Protein AF-A0AAD8E7W2-F1 (afdb_monomer)

Solvent-accessible surface area (backbone atoms only — not comparable to full-atom values): 15326 Å² total; per-residue (Å²): 67,54,16,49,58,53,37,21,40,52,55,48,43,32,71,76,63,31,62,70,51,42,53,53,24,33,61,69,40,68,52,87,68,93,72,64,46,56,90,42,80,47,69,70,63,52,63,58,34,40,19,42,26,44,22,69,71,73,40,84,94,47,39,41,57,54,39,27,21,49,43,15,30,32,35,52,63,46,45,40,77,73,58,45,50,59,61,53,55,68,49,37,94,43,68,66,38,30,55,69,36,50,49,56,53,53,58,58,49,32,77,83,37,74,84,65,82,71,63,45,53,44,65,78,46,78,48,51,58,24,38,31,38,40,42,36,31,69,58,84,88,43,67,39,23,52,52,16,30,53,48,41,44,30,42,77,76,58,73,36,75,70,46,79,44,82,76,45,79,46,74,49,62,100,90,48,66,41,36,41,36,33,32,40,39,37,29,93,25,48,69,56,51,48,53,52,49,51,54,48,55,53,54,72,67,54,84,68,80,89,74,61,68,68,58,54,27,67,76,32,36,74,42,77,41,61,51,84,85,42,24,25,72,46,64,4,65,57,43,37,63,70,68,74,45,60,70,75,70,55,45,69,33,55,44,73,83,82,46,77,77,80,65,69,79,95,59,70,92,42,60,78,57,73,80,96

Foldseek 3Di:
DFLLLVQLVLVVCCVPVNPVLSVQLCVQLVNPDPDGDRQDDDDLCSLLSSLCSCPVRVDDPRDSLNSLLVSLLSSLVSVVVVVCLVVQPVQDQALVSSQQCVVVVVVVCCVVHVVDQDWDKHWDDQDQFGTKMKIKHLDPPNPSSNVSNSCNCCCPNVVKDKDKDWPDWDCPDDPRSMIITIIDITIRCNVVVVVVVVVVVVVVVDPDDDDDVVVVLAVPQQDWDADLQQFTQDGHVNNCVVLVDDRVVRGRDRCVVRDDDPPPPPQPPHSVRVVD

Secondary structure (DSSP, 8-state):
-BHHHHHHHHHHHHHHH-HHHHHHHHHHTT---SS--TTSB--THHHHHHHHHHHHHH-TT--HHHHHHHHHHHHHHHHHTTTTHHHHHTT-SSHHHHHHHHHHHHHHHHHH-TT----EEEEEEEETTEEEEEEEES-TT-HHHHHHHHHHHHHHTT----EEEEEEEEE-STT---EEEEEEEES--HHHHHHHHHHHHHHHH--PPPPPHHHHHHH-TT-EEE-TTSBEEEE-HHHHHHHTS-HHHHTTSBHHHH----SSTT----HHHH--

Sequence (276 aa):
MYGMLLESVQHFVQLEYGEEIWQQVMEKAGCKFAVFNTHHIYPDHLMTSLAAACAELIGGDATMDTFMKFFGRCFVRFFSNFGYDMTIRSTGRYFSDFLENVDNIHMQMRFTYPKMKSPSMYITHVDPQGVVLVYRSNRQGFTHYFMGQLYQIAEELYNTKLAIKVLEEANTIPGAKKVLVKFRLDFDNRDFVFSRSEKRTSLERLSLPAVPCSVLMTLFPFGIVFGEDMRILAAGEKLLQICGTCPEALLGQIITDYFKLRRPRGIPFTWKKLLS

Nearest PDB structures (foldseek):
  8hbf-assembly1_B  TM=8.567E-01  e=3.293E-14  Homo sapiens
  4iae-assembly1_A  TM=8.964E-01  e=1.145E-12  Nostoc sp. PCC 7120 = FACHB-418
  3tfe-assembly2_B  TM=8.946E-01  e=1.086E-12  Nostoc sp. PCC 7120 = FACHB-418
  3tff-assembly2_B  TM=8.965E-01  e=1.492E-12  Nostoc sp. PCC 7120 = FACHB-418
  3tfg-assembly2_B  TM=8.897E-01  e=1.342E-12  Nostoc sp. PCC 7120 = FACHB-418

InterPro domains:
  IPR011644 Heme NO-binding [PF07700] (2-165)
  IPR011645 Haem NO binding associated [PF07701] (211-275)
  IPR024096 NO signalling/Golgi transport ligand-binding domain superfamily [SSF111126] (1-193)
  IPR038158 H-NOX domain superfamily [G3DSA:3.90.1520.10] (1-196)
  IPR042463 Haem NO binding associated domain superfamily [G3DSA:3.30.450.260] (209-276)

Mean predicted aligned error: 7.69 Å

Organism: Diploptera punctata (NCBI:txid6984)

Radius of gyration: 22.98 Å; Cα contacts (8 Å, |Δi|>4): 380; chains: 1; bounding box: 53×43×66 Å

Structure (mmCIF, N/CA/C/O backbone):
data_AF-A0AAD8E7W2-F1
#
_entry.id   AF-A0AAD8E7W2-F1
#
loop_
_atom_site.group_PDB
_atom_site.id
_atom_site.type_symbol
_atom_site.label_atom_id
_atom_site.label_alt_id
_atom_site.label_comp_id
_atom_site.label_asym_id
_atom_site.label_entity_id
_atom_site.label_seq_id
_atom_site.pdbx_PDB_ins_code
_atom_site.Cartn_x
_atom_site.Cartn_y
_atom_site.Cartn_z
_atom_site.occupancy
_atom_site.B_iso_or_equiv
_atom_site.auth_seq_id
_atom_site.auth_comp_id
_atom_site.auth_asym_id
_atom_site.auth_atom_id
_atom_site.pdbx_PDB_model_num
ATOM 1 N N . MET A 1 1 ? -11.614 -10.729 5.079 1.00 89.00 1 MET A N 1
ATOM 2 C CA . MET A 1 1 ? -10.314 -10.243 5.575 1.00 89.00 1 MET A CA 1
ATOM 3 C C . MET A 1 1 ? -9.672 -11.290 6.472 1.00 89.00 1 MET A C 1
ATOM 5 O O . MET A 1 1 ? -10.413 -12.070 7.047 1.00 89.00 1 MET A O 1
ATOM 9 N N . TYR A 1 2 ? -8.342 -11.352 6.565 1.00 92.19 2 TYR A N 1
ATOM 10 C CA . TYR A 1 2 ? -7.684 -12.229 7.544 1.00 92.19 2 TYR A CA 1
ATOM 11 C C . TYR A 1 2 ? -7.823 -11.677 8.963 1.00 92.19 2 TYR A C 1
ATOM 13 O O . TYR A 1 2 ? -7.833 -10.457 9.138 1.00 92.19 2 TYR A O 1
ATOM 21 N N . GLY A 1 3 ? -7.917 -12.570 9.948 1.00 91.69 3 GLY A N 1
ATOM 22 C CA . GLY A 1 3 ? -8.106 -12.210 11.351 1.00 91.69 3 GLY A CA 1
ATOM 23 C C . GLY A 1 3 ? -6.960 -11.419 11.956 1.00 91.69 3 GLY A C 1
ATOM 24 O O . GLY A 1 3 ? -7.226 -10.643 12.857 1.00 91.69 3 GLY A O 1
ATOM 25 N N . MET A 1 4 ? -5.744 -11.502 11.404 1.00 90.25 4 MET A N 1
ATOM 26 C CA . MET A 1 4 ? -4.600 -10.685 11.843 1.00 90.25 4 MET A CA 1
ATOM 27 C C . MET A 1 4 ? -4.944 -9.191 11.949 1.00 90.25 4 MET A C 1
ATOM 29 O O . MET A 1 4 ? -4.521 -8.510 12.876 1.00 90.25 4 MET A O 1
ATOM 33 N N . LEU A 1 5 ? -5.726 -8.672 10.995 1.00 92.44 5 LEU A N 1
ATOM 34 C CA . LEU A 1 5 ? -6.112 -7.263 10.998 1.00 92.44 5 LEU A CA 1
ATOM 35 C C . LEU A 1 5 ? -7.069 -6.964 12.162 1.00 92.44 5 LEU A C 1
ATOM 37 O O . LEU A 1 5 ? -6.932 -5.939 12.817 1.00 92.44 5 LEU A O 1
ATOM 41 N N . LEU A 1 6 ? -8.009 -7.865 12.442 1.00 94.19 6 LEU A N 1
ATOM 42 C CA . LEU A 1 6 ? -8.996 -7.707 13.515 1.00 94.19 6 LEU A CA 1
ATOM 43 C C . LEU A 1 6 ? -8.394 -7.949 14.905 1.00 94.19 6 LEU A C 1
ATOM 45 O O . LEU A 1 6 ? -8.770 -7.277 15.854 1.00 94.19 6 LEU A O 1
ATOM 49 N N . GLU A 1 7 ? -7.427 -8.855 15.006 1.00 93.56 7 GLU A N 1
ATOM 50 C CA . GLU A 1 7 ? -6.652 -9.127 16.217 1.00 93.56 7 GLU A CA 1
ATOM 51 C C . GLU A 1 7 ? -5.881 -7.876 16.663 1.00 93.56 7 GLU A C 1
ATOM 53 O O . GLU A 1 7 ? -5.927 -7.506 17.834 1.00 93.56 7 GLU A O 1
ATOM 58 N N . SER A 1 8 ? -5.275 -7.153 15.710 1.00 93.94 8 SER A N 1
ATOM 59 C CA . SER A 1 8 ? -4.621 -5.870 15.996 1.00 93.94 8 SER A CA 1
ATOM 60 C C . SER A 1 8 ? -5.594 -4.815 16.531 1.00 93.94 8 SER A C 1
ATOM 62 O O . SER A 1 8 ? -5.263 -4.083 17.460 1.00 93.94 8 SER A O 1
ATOM 64 N N . VAL A 1 9 ? -6.813 -4.763 15.984 1.00 94.75 9 VAL A N 1
ATOM 65 C CA . VAL A 1 9 ? -7.862 -3.841 16.438 1.00 94.75 9 VAL A CA 1
ATOM 66 C C . VAL A 1 9 ? -8.325 -4.198 17.840 1.00 94.75 9 VAL A C 1
ATOM 68 O O . VAL A 1 9 ? -8.331 -3.327 18.701 1.00 94.75 9 VAL A O 1
ATOM 71 N N . GLN A 1 10 ? -8.655 -5.468 18.080 1.00 94.50 10 GLN A N 1
ATOM 72 C CA . GLN A 1 10 ? -9.043 -5.959 19.398 1.00 94.50 10 GLN A CA 1
ATOM 73 C C . GLN A 1 10 ? -7.991 -5.583 20.447 1.00 94.50 10 GLN A C 1
ATOM 75 O O . GLN A 1 10 ? -8.320 -4.919 21.426 1.00 94.50 10 GLN A O 1
ATOM 80 N N . HIS A 1 11 ? -6.723 -5.926 20.198 1.00 94.06 11 HIS A N 1
ATOM 81 C CA . HIS A 1 11 ? -5.632 -5.663 21.132 1.00 94.06 11 HIS A CA 1
ATOM 82 C C . HIS A 1 11 ? -5.517 -4.178 21.500 1.00 94.06 11 HIS A C 1
ATOM 84 O O . HIS A 1 11 ? -5.467 -3.836 22.680 1.00 94.06 11 HIS A O 1
ATOM 90 N N . PHE A 1 12 ? -5.494 -3.283 20.507 1.00 94.62 12 PHE A N 1
ATOM 91 C CA . PHE A 1 12 ? -5.291 -1.857 20.768 1.00 94.62 12 PHE A CA 1
ATOM 92 C C . PHE A 1 12 ? -6.540 -1.137 21.276 1.00 94.62 12 PHE A C 1
ATOM 94 O O . PHE A 1 12 ? -6.405 -0.192 22.045 1.00 94.62 12 PHE A O 1
ATOM 101 N N . VAL A 1 13 ? -7.746 -1.585 20.917 1.00 94.06 13 VAL A N 1
ATOM 102 C CA . VAL A 1 13 ? -8.973 -1.038 21.512 1.00 94.06 13 VAL A CA 1
ATOM 103 C C . VAL A 1 13 ? -9.063 -1.420 22.989 1.00 94.06 13 VAL A C 1
ATOM 105 O O . VAL A 1 13 ? -9.332 -0.554 23.814 1.00 94.06 13 VAL A O 1
ATOM 108 N N . GLN A 1 14 ? -8.765 -2.675 23.339 1.00 94.88 14 GLN A N 1
ATOM 109 C CA . GLN A 1 14 ? -8.695 -3.112 24.737 1.00 94.88 14 GLN A CA 1
ATOM 110 C C . GLN A 1 14 ? -7.609 -2.351 25.511 1.00 94.88 14 GLN A C 1
ATOM 112 O O . GLN A 1 14 ? -7.837 -1.946 26.648 1.00 94.88 14 GLN A O 1
ATOM 117 N N . LEU A 1 15 ? -6.444 -2.128 24.893 1.00 94.69 15 LEU A N 1
ATOM 118 C CA . LEU A 1 15 ? -5.328 -1.417 25.519 1.00 94.69 15 LEU A CA 1
ATOM 119 C C . LEU A 1 15 ? -5.632 0.068 25.778 1.00 94.69 15 LEU A C 1
ATOM 121 O O . LEU A 1 15 ? -5.257 0.581 26.827 1.00 94.69 15 LEU A O 1
ATOM 125 N N . GLU A 1 16 ? -6.267 0.763 24.830 1.00 93.75 16 GLU A N 1
ATOM 126 C CA . GLU A 1 16 ? -6.456 2.222 24.899 1.00 93.75 16 GLU A CA 1
ATOM 127 C C . GLU A 1 16 ? -7.805 2.641 25.504 1.00 93.75 16 GLU A C 1
ATOM 129 O O . GLU A 1 16 ? -7.886 3.700 26.125 1.00 93.75 16 GLU A O 1
ATOM 134 N N . TYR A 1 17 ? -8.848 1.815 25.371 1.00 93.88 17 TYR A N 1
ATOM 135 C CA . TYR A 1 17 ? -10.212 2.132 25.821 1.00 93.88 17 TYR A CA 1
ATOM 136 C C . TYR A 1 17 ? -10.784 1.131 26.835 1.00 93.88 17 TYR A C 1
ATOM 138 O O . TYR A 1 17 ? -11.864 1.359 27.378 1.00 93.88 17 TYR A O 1
ATOM 146 N N . GLY A 1 18 ? -10.068 0.043 27.123 1.00 95.62 18 GLY A N 1
ATOM 147 C CA . GLY A 1 18 ? -10.472 -0.964 28.100 1.00 95.62 18 GLY A CA 1
ATOM 148 C C . GLY A 1 18 ? -11.378 -2.066 27.543 1.00 95.62 18 GLY A C 1
ATOM 149 O O . GLY A 1 18 ? -11.987 -1.958 26.476 1.00 95.62 18 GLY A O 1
ATOM 150 N N . GLU A 1 19 ? -11.471 -3.154 28.309 1.00 95.19 19 GLU A N 1
ATOM 151 C CA . GLU A 1 19 ? -12.240 -4.353 27.952 1.00 95.19 19 GLU A CA 1
ATOM 152 C C . GLU A 1 19 ? -13.748 -4.080 27.848 1.00 95.19 19 GLU A C 1
ATOM 154 O O . GLU A 1 19 ? -14.417 -4.606 26.961 1.00 95.19 19 GLU A O 1
ATOM 159 N N . GLU A 1 20 ? -14.290 -3.225 28.717 1.00 95.31 20 GLU A N 1
ATOM 160 C CA . GLU A 1 20 ? -15.723 -2.902 28.736 1.00 95.31 20 GLU A CA 1
ATOM 161 C C . GLU A 1 20 ? -16.169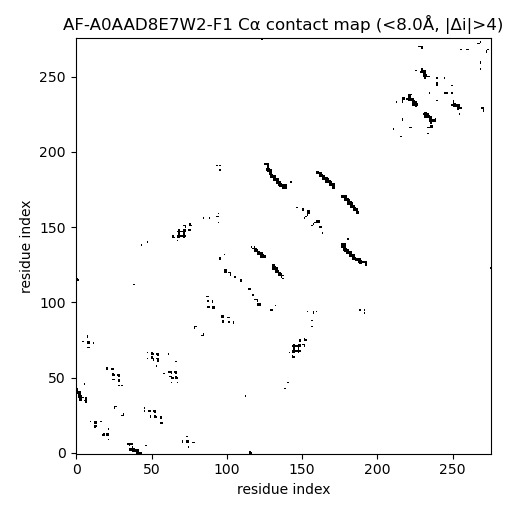 -2.206 27.444 1.00 95.31 20 GLU A C 1
ATOM 163 O O . GLU A 1 20 ? -17.200 -2.561 26.868 1.00 95.31 20 GLU A O 1
ATOM 168 N N . ILE A 1 21 ? -15.367 -1.257 26.944 1.00 94.56 21 ILE A N 1
ATOM 169 C CA . ILE A 1 21 ? -15.632 -0.593 25.662 1.00 94.56 21 ILE A CA 1
ATOM 170 C C . ILE A 1 21 ? -15.541 -1.599 24.520 1.00 94.56 21 ILE A C 1
ATOM 172 O O . ILE A 1 21 ? -16.395 -1.596 23.634 1.00 94.56 21 ILE A O 1
ATOM 176 N N . TRP A 1 22 ? -14.552 -2.494 24.543 1.00 95.38 22 TRP A N 1
ATOM 177 C CA . TRP A 1 22 ? -14.428 -3.534 23.525 1.00 95.38 22 TRP A CA 1
ATOM 178 C C . TRP A 1 22 ? -15.667 -4.442 23.459 1.00 95.38 22 TRP A C 1
ATOM 180 O O . TRP A 1 22 ? -16.180 -4.701 22.368 1.00 95.38 22 TRP A O 1
ATOM 190 N N . GLN A 1 23 ? -16.204 -4.868 24.604 1.00 94.00 23 GLN A N 1
ATOM 191 C CA . GLN A 1 23 ? -17.421 -5.685 24.657 1.00 94.00 23 GLN A CA 1
ATOM 192 C C . GLN A 1 23 ? -18.636 -4.953 24.071 1.00 94.00 23 GLN A C 1
ATOM 194 O O . GLN A 1 23 ? -19.353 -5.522 23.245 1.00 94.00 23 GLN A O 1
ATOM 199 N N . GLN A 1 24 ? -18.821 -3.674 24.411 1.00 94.94 24 GLN A N 1
ATOM 200 C CA . GLN A 1 24 ? -19.894 -2.847 23.846 1.00 94.94 24 GLN A CA 1
ATOM 201 C C . GLN A 1 24 ? -19.733 -2.648 22.332 1.00 94.94 24 GLN A C 1
ATOM 203 O O . GLN A 1 24 ? -20.707 -2.722 21.581 1.00 94.94 24 GLN A O 1
ATOM 208 N N . VAL A 1 25 ? -18.499 -2.438 21.857 1.00 95.06 25 VAL A N 1
ATOM 209 C CA . VAL A 1 25 ? -18.180 -2.324 20.425 1.00 95.06 25 VAL A CA 1
ATOM 210 C C . VAL A 1 25 ? -18.554 -3.607 19.686 1.00 95.06 25 VAL A C 1
ATOM 212 O O . VAL A 1 25 ? -19.149 -3.544 18.610 1.00 95.06 25 VAL A O 1
ATOM 215 N N . MET A 1 26 ? -18.249 -4.771 20.261 1.00 94.38 26 MET A N 1
ATOM 216 C CA . MET A 1 26 ? -18.557 -6.073 19.670 1.00 94.38 26 MET A CA 1
ATOM 217 C C . MET A 1 26 ? -20.062 -6.326 19.567 1.00 94.38 26 MET A C 1
ATOM 219 O O . MET A 1 26 ? -20.535 -6.743 18.506 1.00 94.38 26 MET A O 1
ATOM 223 N N . GLU A 1 27 ? -20.812 -6.022 20.629 1.00 93.88 27 GLU A N 1
ATOM 224 C CA . GLU A 1 27 ? -22.273 -6.117 20.640 1.00 93.88 27 GLU A CA 1
ATOM 225 C C . GLU A 1 27 ? -22.890 -5.194 19.583 1.00 93.88 27 GLU A C 1
ATOM 227 O O . GLU A 1 27 ? -23.660 -5.637 18.726 1.00 93.88 27 GLU A O 1
ATOM 232 N N . LYS A 1 28 ? -22.470 -3.926 19.567 1.00 93.75 28 LYS A N 1
ATOM 233 C CA . LYS A 1 28 ? -22.986 -2.911 18.646 1.00 93.75 28 LYS A CA 1
ATOM 234 C C . LYS A 1 28 ? -22.633 -3.180 17.184 1.00 93.75 28 LYS A C 1
ATOM 236 O O . LYS A 1 28 ? -23.453 -2.949 16.299 1.00 93.75 28 LYS A O 1
ATOM 241 N N . ALA A 1 29 ? -21.444 -3.713 16.915 1.00 93.00 29 ALA A N 1
ATOM 242 C CA . ALA A 1 29 ? -21.037 -4.131 15.576 1.00 93.00 29 ALA A CA 1
ATOM 243 C C . ALA A 1 29 ? -21.745 -5.417 15.101 1.00 93.00 29 ALA A C 1
ATOM 245 O O . ALA A 1 29 ? -21.524 -5.846 13.965 1.00 93.00 29 ALA A O 1
ATOM 246 N N . GLY A 1 30 ? -22.565 -6.058 15.947 1.00 90.12 30 GLY A N 1
ATOM 247 C CA . GLY A 1 30 ? -23.208 -7.339 15.649 1.00 90.12 30 GLY A CA 1
ATOM 248 C C . GLY A 1 30 ? -22.202 -8.485 15.498 1.00 90.12 30 GLY A C 1
ATOM 249 O O . GLY A 1 30 ? -22.452 -9.451 14.768 1.00 90.12 30 GLY A O 1
ATOM 250 N N . CYS A 1 31 ? -21.036 -8.372 16.139 1.00 88.31 31 CYS A N 1
ATOM 251 C CA . CYS A 1 31 ? -19.950 -9.327 16.010 1.00 88.31 31 CYS A CA 1
ATOM 252 C C . CYS A 1 31 ? -20.173 -10.525 16.939 1.00 88.31 31 CYS A C 1
ATOM 254 O O . CYS A 1 31 ? -20.108 -10.412 18.157 1.00 88.31 31 CYS A O 1
ATOM 256 N N . LYS A 1 32 ? -20.396 -11.708 16.359 1.00 86.44 32 LYS A N 1
ATOM 257 C CA . LYS A 1 32 ? -20.618 -12.955 17.118 1.00 86.44 32 LYS A CA 1
ATOM 258 C C . LYS A 1 32 ? -19.329 -13.700 17.487 1.00 86.44 32 LYS A C 1
ATOM 260 O O . LYS A 1 32 ? -19.392 -14.789 18.049 1.00 86.44 32 LYS A O 1
ATOM 265 N N . PHE A 1 33 ? -18.166 -13.179 17.100 1.00 84.94 33 PHE A N 1
ATOM 266 C CA . PHE A 1 33 ? -16.885 -13.851 17.308 1.00 84.94 33 PHE A CA 1
ATOM 267 C C . PHE A 1 33 ? -16.299 -13.444 18.658 1.00 84.94 33 PHE A C 1
ATOM 269 O O . PHE A 1 33 ? -16.055 -12.270 18.864 1.00 84.94 33 PHE A O 1
ATOM 276 N N . ALA A 1 34 ? -16.027 -14.384 19.563 1.00 78.06 34 ALA A N 1
ATOM 277 C CA . ALA A 1 34 ? -15.403 -14.047 20.849 1.00 78.06 34 ALA A CA 1
ATOM 278 C C . ALA A 1 34 ? -13.895 -13.744 20.727 1.00 78.06 34 ALA A C 1
ATOM 280 O O . ALA A 1 34 ? -13.349 -12.973 21.508 1.00 78.06 34 ALA A O 1
ATOM 281 N N . VAL A 1 35 ? -13.219 -14.365 19.752 1.00 86.38 35 VAL A N 1
ATOM 282 C CA . VAL A 1 35 ? -11.769 -14.251 19.535 1.00 86.38 35 VAL A CA 1
ATOM 283 C C . VAL A 1 35 ? -11.472 -14.223 18.036 1.00 86.38 35 VAL A C 1
ATOM 285 O O . VAL A 1 35 ? -12.060 -14.988 17.259 1.00 86.38 35 VAL A O 1
ATOM 288 N N . PHE A 1 36 ? -10.532 -13.371 17.622 1.00 91.56 36 PHE A N 1
ATOM 289 C CA . PHE A 1 36 ? -10.007 -13.362 16.258 1.00 91.56 36 PHE A CA 1
ATOM 290 C C . PHE A 1 36 ? -8.781 -14.266 16.122 1.00 91.56 36 PHE A C 1
ATOM 292 O O . PHE A 1 36 ? -7.837 -14.174 16.895 1.00 91.56 36 PHE A O 1
ATOM 299 N N . ASN A 1 37 ? -8.784 -15.140 15.113 1.00 90.00 37 ASN A N 1
ATOM 300 C CA . ASN A 1 37 ? -7.644 -15.987 14.776 1.00 90.00 37 ASN A CA 1
ATOM 301 C C . ASN A 1 37 ? -6.956 -15.466 13.513 1.00 90.00 37 ASN A C 1
ATOM 303 O O . ASN A 1 37 ? -7.598 -15.304 12.470 1.00 90.00 37 ASN A O 1
ATOM 307 N N . THR A 1 38 ? -5.640 -15.289 13.586 1.00 87.56 38 THR A N 1
ATOM 308 C CA . THR A 1 38 ? -4.781 -14.730 12.537 1.00 87.56 38 THR A CA 1
ATOM 309 C C . THR A 1 38 ? -5.041 -15.314 11.137 1.00 87.56 38 THR A C 1
ATOM 311 O O . THR A 1 38 ? -5.145 -14.563 10.162 1.00 87.56 38 THR A O 1
ATOM 314 N N . HIS A 1 39 ? -5.211 -16.639 11.020 1.00 88.38 39 HIS A N 1
ATOM 315 C CA . HIS A 1 39 ? -5.354 -17.349 9.738 1.00 88.38 39 HIS A CA 1
ATOM 316 C C . HIS A 1 39 ? -6.811 -17.571 9.302 1.00 88.38 39 HIS A C 1
ATOM 318 O O . HIS A 1 39 ? -7.061 -18.056 8.193 1.00 88.38 39 HIS A O 1
ATOM 324 N N . HIS A 1 40 ? -7.783 -17.197 10.135 1.00 91.75 40 HIS A N 1
ATOM 325 C CA . HI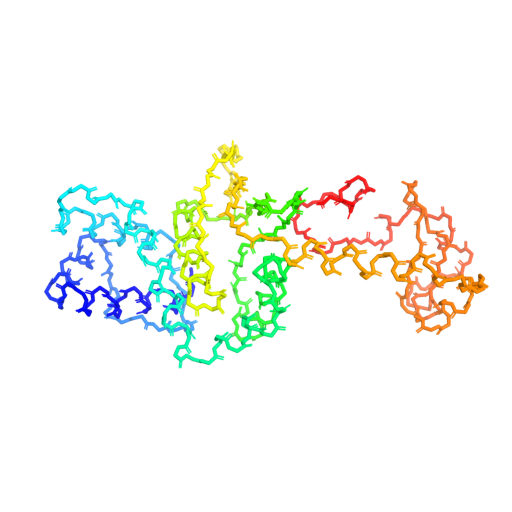S A 1 40 ? -9.197 -17.298 9.794 1.00 91.75 40 HIS A CA 1
ATOM 326 C C . HIS A 1 40 ? -9.649 -16.120 8.916 1.00 91.75 40 HIS A C 1
ATOM 328 O O . HIS A 1 40 ? -9.085 -15.025 8.969 1.00 91.75 40 HIS A O 1
ATOM 334 N N . ILE A 1 41 ? -10.660 -16.347 8.068 1.00 91.69 41 ILE A N 1
ATOM 335 C CA . ILE A 1 41 ? -11.206 -15.320 7.174 1.00 91.69 41 ILE A CA 1
ATOM 336 C C . ILE A 1 41 ? -12.547 -14.838 7.702 1.00 91.69 41 ILE A C 1
ATOM 338 O O . ILE A 1 41 ? -13.502 -15.599 7.781 1.00 91.69 41 ILE A O 1
ATOM 342 N N . TYR A 1 42 ? -12.621 -13.538 7.936 1.00 92.88 42 TYR A N 1
ATOM 343 C CA . TYR A 1 42 ? -13.802 -12.839 8.417 1.00 92.88 42 TYR A CA 1
ATOM 344 C C . TYR A 1 42 ? -14.443 -11.999 7.302 1.00 92.88 42 TYR A C 1
ATOM 346 O O . TYR A 1 42 ? -13.773 -11.675 6.310 1.00 92.88 42 TYR A O 1
ATOM 354 N N . PRO A 1 43 ? -15.724 -11.620 7.418 1.00 91.69 43 PRO A N 1
ATOM 355 C CA . PRO A 1 43 ? -16.369 -10.716 6.469 1.00 91.69 43 PRO A CA 1
ATOM 356 C C . PRO A 1 43 ? -15.663 -9.354 6.384 1.00 91.69 43 PRO A C 1
ATOM 358 O O . PRO A 1 43 ? -15.240 -8.799 7.392 1.00 91.69 43 PRO A O 1
ATOM 361 N N . ASP A 1 44 ? -15.538 -8.789 5.177 1.00 87.19 44 ASP A N 1
ATOM 362 C CA . ASP A 1 44 ? -14.824 -7.514 4.983 1.00 87.19 44 ASP A CA 1
ATOM 363 C C . ASP A 1 44 ? -15.539 -6.315 5.647 1.00 87.19 44 ASP A C 1
ATOM 365 O O . ASP A 1 44 ? -14.864 -5.363 6.026 1.00 87.19 44 ASP A O 1
ATOM 369 N N . HIS A 1 45 ? -16.868 -6.375 5.827 1.00 90.88 45 HIS A N 1
ATOM 370 C CA . HIS A 1 45 ? -17.657 -5.309 6.468 1.00 90.88 45 HIS A CA 1
ATOM 371 C C . HIS A 1 45 ? -17.393 -5.176 7.974 1.00 90.88 45 HIS A C 1
ATOM 373 O O . HIS A 1 45 ? -17.682 -4.134 8.551 1.00 90.88 45 HIS A O 1
ATOM 379 N N . LEU A 1 46 ? -16.832 -6.209 8.612 1.00 93.62 46 LEU A N 1
ATOM 380 C CA . LEU A 1 46 ? -16.659 -6.232 10.061 1.00 93.62 46 LEU A CA 1
ATOM 381 C C . LEU A 1 46 ? -15.741 -5.102 10.549 1.00 93.62 46 LEU A C 1
ATOM 383 O O . LEU A 1 46 ? -16.054 -4.451 11.534 1.00 93.62 46 LEU A O 1
ATOM 387 N N . MET A 1 47 ? -14.660 -4.806 9.823 1.00 94.38 47 MET A N 1
ATOM 388 C CA . MET A 1 47 ? -13.743 -3.713 10.174 1.00 94.38 47 MET A CA 1
ATOM 389 C C . MET A 1 47 ? -14.444 -2.347 10.184 1.00 94.38 47 MET A C 1
ATOM 391 O O . MET A 1 47 ? -14.266 -1.567 11.112 1.00 94.38 47 MET A O 1
ATOM 395 N N . THR A 1 48 ? -15.277 -2.072 9.175 1.00 94.56 48 THR A N 1
ATOM 396 C CA . THR A 1 48 ? -16.043 -0.819 9.102 1.00 94.56 48 THR A CA 1
ATOM 397 C C . THR A 1 48 ? -17.148 -0.765 10.156 1.00 94.56 48 THR A C 1
ATOM 399 O O . THR A 1 48 ? -17.378 0.295 10.726 1.00 94.56 48 THR A O 1
ATOM 402 N N . SER A 1 49 ? -17.790 -1.898 10.472 1.00 95.19 49 SER A N 1
ATOM 403 C CA . SER A 1 49 ? -18.776 -1.988 11.558 1.00 95.19 49 SER A CA 1
ATOM 404 C C . SER A 1 49 ? -18.147 -1.727 12.928 1.00 95.19 49 SER A C 1
ATOM 406 O O . SER A 1 49 ? -18.722 -0.991 13.722 1.00 95.19 49 SER A O 1
ATOM 408 N N . LEU A 1 50 ? -16.949 -2.266 13.185 1.00 95.62 50 LEU A N 1
ATOM 409 C CA . LEU A 1 50 ? -16.188 -1.989 14.407 1.00 95.62 50 LEU A CA 1
ATOM 410 C C . LEU A 1 50 ? -15.809 -0.507 14.499 1.00 95.62 50 LEU A C 1
ATOM 412 O O . LEU A 1 50 ? -16.001 0.102 15.544 1.00 95.62 50 LEU A O 1
ATOM 416 N N . ALA A 1 51 ? -15.332 0.097 13.406 1.00 95.69 51 ALA A N 1
ATOM 417 C CA . ALA A 1 51 ? -14.969 1.515 13.394 1.00 95.69 51 ALA A CA 1
ATOM 418 C C . ALA A 1 51 ? -16.177 2.431 13.649 1.00 95.69 51 ALA A C 1
ATOM 420 O O . ALA A 1 51 ? -16.059 3.408 14.385 1.00 95.69 51 ALA A O 1
ATOM 421 N N . ALA A 1 52 ? -17.338 2.108 13.069 1.00 95.19 52 ALA A N 1
ATOM 422 C CA . ALA A 1 52 ? -18.582 2.833 13.318 1.00 95.19 52 ALA A CA 1
ATOM 423 C C . ALA A 1 52 ? -19.039 2.688 14.780 1.00 95.19 52 ALA A C 1
ATOM 425 O O . ALA A 1 52 ? -19.346 3.684 15.429 1.00 95.19 52 ALA A O 1
ATOM 426 N N . ALA A 1 53 ? -19.002 1.469 15.330 1.00 95.75 53 ALA A N 1
ATOM 427 C CA . ALA A 1 53 ? -19.342 1.220 16.727 1.00 95.75 53 ALA A CA 1
ATOM 428 C C . ALA A 1 53 ? -18.407 1.966 17.697 1.00 95.75 53 ALA A C 1
ATOM 430 O O . ALA A 1 53 ? -18.891 2.590 18.639 1.00 95.75 53 ALA A O 1
ATOM 431 N N . CYS A 1 54 ? -17.094 1.965 17.441 1.00 95.31 54 CYS A N 1
ATOM 432 C CA . CYS A 1 54 ? -16.120 2.753 18.199 1.00 95.31 54 CYS A CA 1
ATOM 433 C C . CYS A 1 54 ? -16.440 4.252 18.161 1.00 95.31 54 CYS A C 1
ATOM 435 O O . CYS A 1 54 ? -16.469 4.884 19.213 1.00 95.31 54 CYS A O 1
ATOM 437 N N . ALA A 1 55 ? -16.713 4.809 16.976 1.00 95.19 55 ALA A N 1
ATOM 438 C CA . ALA A 1 55 ? -17.037 6.227 16.815 1.00 95.19 55 ALA A CA 1
ATOM 439 C C . ALA A 1 55 ? -18.262 6.640 17.642 1.00 95.19 55 ALA A C 1
ATOM 441 O O . ALA A 1 55 ? -18.243 7.670 18.309 1.00 95.19 55 ALA A O 1
ATOM 442 N N . GLU A 1 56 ? -19.304 5.810 17.647 1.00 94.00 56 GLU A N 1
ATOM 443 C CA . GLU A 1 56 ? -20.524 6.101 18.396 1.00 94.00 56 GLU A CA 1
ATOM 444 C C . GLU A 1 56 ? -20.377 5.924 19.914 1.00 94.00 56 GLU A C 1
ATOM 446 O O . GLU A 1 56 ? -21.027 6.646 20.664 1.00 94.00 56 GLU A O 1
ATOM 451 N N . LEU A 1 57 ? -19.582 4.952 20.377 1.00 93.56 57 LEU A N 1
ATOM 452 C CA . LEU A 1 57 ? -19.462 4.625 21.805 1.00 93.56 57 LEU A CA 1
ATOM 453 C C . LEU A 1 57 ? -18.420 5.476 22.532 1.00 93.56 57 LEU A C 1
ATOM 455 O O . LEU A 1 57 ? -18.646 5.880 23.667 1.00 93.56 57 LEU A O 1
ATOM 459 N N . ILE A 1 58 ? -17.282 5.740 21.891 1.00 90.44 58 ILE A N 1
ATOM 460 C CA . ILE A 1 58 ? -16.197 6.530 22.488 1.00 90.44 58 ILE A CA 1
ATOM 461 C C . ILE A 1 58 ? -16.525 8.032 22.405 1.00 90.44 58 ILE A C 1
ATOM 463 O O . ILE A 1 58 ? -16.114 8.804 23.270 1.00 90.44 58 ILE A O 1
ATOM 467 N N . GLY A 1 59 ? -17.336 8.436 21.420 1.00 76.94 59 GLY A N 1
ATOM 468 C CA . GLY A 1 59 ? -17.904 9.778 21.316 1.00 76.94 59 GLY A CA 1
ATOM 469 C C . GLY A 1 59 ? -16.894 10.884 20.980 1.00 76.94 59 GLY A C 1
ATOM 470 O O . GLY A 1 59 ? -15.760 10.638 20.566 1.00 76.94 59 GLY A O 1
ATOM 471 N N . GLY A 1 60 ? -17.343 12.135 21.134 1.00 81.44 60 GLY A N 1
ATOM 472 C CA . GLY A 1 60 ? -16.593 13.346 20.775 1.00 81.44 60 GLY A CA 1
ATOM 473 C C . GLY A 1 60 ? -16.641 13.668 19.277 1.00 81.44 60 GLY A C 1
ATOM 474 O O . GLY A 1 60 ? -17.579 13.290 18.582 1.00 81.44 60 GLY A O 1
ATOM 475 N N . ASP A 1 61 ? -15.603 14.337 18.769 1.00 78.38 61 ASP A N 1
ATOM 476 C CA . ASP A 1 61 ? -15.442 14.650 17.335 1.00 78.38 61 ASP A CA 1
ATOM 477 C C . ASP A 1 61 ? -14.889 13.457 16.520 1.00 78.38 61 ASP A C 1
ATOM 479 O O . ASP A 1 61 ? -14.463 13.596 15.367 1.00 78.38 61 ASP A O 1
ATOM 483 N N . ALA A 1 62 ? -14.835 12.264 17.122 1.00 86.31 62 ALA A N 1
ATOM 484 C CA . ALA A 1 62 ? -14.296 11.072 16.491 1.00 86.31 62 ALA A CA 1
ATOM 485 C C . ALA A 1 62 ? -15.289 10.498 15.470 1.00 86.31 62 ALA A C 1
ATOM 487 O O . ALA A 1 62 ? -16.424 10.151 15.782 1.00 86.31 62 ALA A O 1
ATOM 488 N N 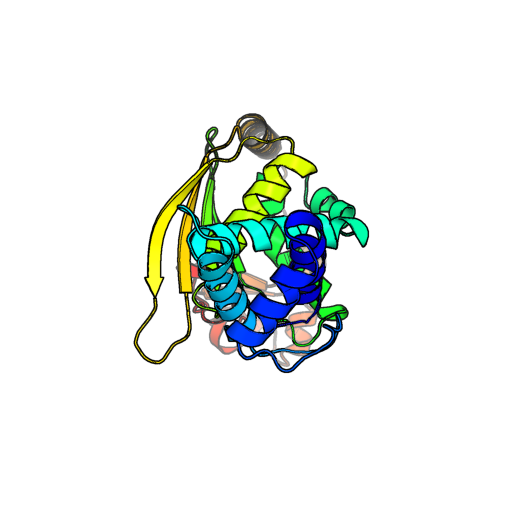. THR A 1 63 ? -14.839 10.357 14.225 1.00 93.56 63 THR A N 1
ATOM 489 C CA . THR A 1 63 ? -15.631 9.774 13.136 1.00 93.56 63 THR A CA 1
ATOM 490 C C . THR A 1 63 ? -15.195 8.337 12.854 1.00 93.56 63 THR A C 1
ATOM 492 O O . THR A 1 63 ? -14.109 7.910 13.259 1.00 93.56 63 THR A O 1
ATOM 495 N N . MET A 1 64 ? -15.994 7.596 12.077 1.00 94.00 64 MET A N 1
ATOM 496 C CA . MET A 1 64 ? -15.585 6.291 11.540 1.00 94.00 64 MET A CA 1
ATOM 497 C C . MET A 1 64 ? -14.226 6.381 10.823 1.00 94.00 64 MET A C 1
ATOM 499 O O . MET A 1 64 ? -13.394 5.489 10.961 1.00 94.00 64 MET A O 1
ATOM 503 N N . ASP A 1 65 ? -13.967 7.472 10.101 1.00 94.56 65 ASP A N 1
ATOM 504 C CA . ASP A 1 65 ? -12.704 7.694 9.395 1.00 94.56 65 ASP A CA 1
ATOM 505 C C . ASP A 1 65 ? -11.520 7.894 10.349 1.00 94.56 65 ASP A C 1
ATOM 507 O O . ASP A 1 65 ? -10.417 7.405 10.081 1.00 94.56 65 ASP A O 1
ATOM 511 N N . THR A 1 66 ? -11.745 8.564 11.484 1.00 94.88 66 THR A N 1
ATOM 512 C CA . THR A 1 66 ? -10.758 8.686 12.566 1.00 94.88 66 THR A CA 1
ATOM 513 C C . THR A 1 66 ? -10.410 7.311 13.135 1.00 94.88 66 THR A C 1
ATOM 515 O O . THR A 1 66 ? -9.228 6.982 13.247 1.00 94.88 66 THR A O 1
ATOM 518 N N . PHE A 1 67 ? -11.409 6.464 13.400 1.00 95.88 67 PHE A N 1
ATOM 519 C CA . PHE A 1 67 ? -11.174 5.104 13.893 1.00 95.88 67 PHE A CA 1
ATOM 520 C C . PHE A 1 67 ? -10.562 4.177 12.843 1.00 95.88 67 PHE A C 1
ATOM 522 O O . PHE A 1 67 ? -9.687 3.380 13.166 1.00 95.88 67 PHE A O 1
ATOM 529 N N . MET A 1 68 ? -10.919 4.319 11.566 1.00 96.81 68 MET A N 1
ATOM 530 C CA . MET A 1 68 ? -10.258 3.578 10.491 1.00 96.81 68 MET A CA 1
ATOM 531 C C . MET A 1 68 ? -8.776 3.958 10.390 1.00 96.81 68 MET A C 1
ATOM 533 O O . MET A 1 68 ? -7.933 3.068 10.281 1.00 96.81 68 MET A O 1
ATOM 537 N N . LYS A 1 69 ? -8.432 5.251 10.490 1.00 97.06 69 LYS A N 1
ATOM 538 C CA . LYS A 1 69 ? -7.032 5.708 10.596 1.00 97.06 69 LYS A CA 1
ATOM 539 C C . LYS A 1 69 ? -6.333 5.109 11.818 1.00 97.06 69 LYS A C 1
ATOM 541 O O . LYS A 1 69 ? -5.219 4.605 11.679 1.00 97.06 69 LYS A O 1
ATOM 546 N N . PHE A 1 70 ? -6.982 5.130 12.982 1.00 96.38 70 PHE A N 1
ATOM 547 C CA . PHE A 1 70 ? -6.469 4.515 14.206 1.00 96.38 70 PHE A CA 1
ATOM 548 C C . PHE A 1 70 ? -6.177 3.020 14.004 1.00 96.38 70 PHE A C 1
ATOM 550 O O . PHE A 1 70 ? -5.043 2.594 14.197 1.00 96.38 70 PHE A O 1
ATOM 557 N N . PHE A 1 71 ? -7.127 2.250 13.470 1.00 97.00 71 PHE A N 1
ATOM 558 C CA . PHE A 1 71 ? -6.947 0.827 13.165 1.00 97.00 71 PHE A CA 1
ATOM 559 C C . PHE A 1 71 ? -5.785 0.571 12.198 1.00 97.00 71 PHE A C 1
ATOM 561 O O . PHE A 1 71 ? -5.057 -0.409 12.347 1.00 97.00 71 PHE A O 1
ATOM 568 N N . GLY A 1 72 ? -5.568 1.460 11.225 1.00 96.88 72 GLY A N 1
ATOM 569 C CA . GLY A 1 72 ? -4.408 1.393 10.336 1.00 96.88 72 GLY A CA 1
ATOM 570 C C . GLY A 1 72 ? -3.078 1.517 11.083 1.00 96.88 72 GLY A C 1
ATOM 571 O O . GLY A 1 72 ? -2.142 0.771 10.792 1.00 96.88 72 GLY A O 1
ATOM 572 N N . ARG A 1 73 ? -3.006 2.418 12.072 1.00 96.19 73 ARG A N 1
ATOM 573 C CA . ARG A 1 73 ? -1.836 2.559 12.953 1.00 96.19 73 ARG A CA 1
ATOM 574 C C . ARG A 1 73 ? -1.654 1.336 13.851 1.00 96.19 73 ARG A C 1
ATOM 576 O O . ARG A 1 73 ? -0.547 0.808 13.936 1.00 96.19 73 ARG A O 1
ATOM 583 N N . CYS A 1 74 ? -2.736 0.854 14.464 1.00 94.88 74 CYS A N 1
ATOM 584 C CA . CYS A 1 74 ? -2.756 -0.364 15.279 1.00 94.88 74 CYS A CA 1
ATOM 585 C C . CYS A 1 74 ? -2.189 -1.561 14.520 1.00 94.88 74 CYS A C 1
ATOM 587 O O . CYS A 1 74 ? -1.357 -2.285 15.055 1.00 94.88 74 CYS A O 1
ATOM 589 N N . PHE A 1 75 ? -2.586 -1.737 13.257 1.00 94.69 75 PHE A N 1
ATOM 590 C CA . PHE A 1 75 ? -2.097 -2.836 12.436 1.00 94.69 75 PHE A CA 1
ATOM 591 C C . PHE A 1 75 ? -0.577 -2.809 12.279 1.00 94.69 75 PHE A C 1
ATOM 593 O O . PHE A 1 75 ? 0.067 -3.826 12.508 1.00 94.69 75 PHE A O 1
ATOM 600 N N . VAL A 1 76 ? 0.009 -1.657 11.942 1.00 93.75 76 VAL A N 1
ATOM 601 C CA . VAL A 1 76 ? 1.468 -1.541 11.785 1.00 93.75 76 VAL A CA 1
ATOM 602 C C . VAL A 1 76 ? 2.179 -1.762 13.123 1.00 93.75 76 VAL A C 1
ATOM 604 O O . VAL A 1 76 ? 3.120 -2.544 13.172 1.00 93.75 76 VAL A O 1
ATOM 607 N N . ARG A 1 77 ? 1.687 -1.177 14.223 1.00 91.88 77 ARG A N 1
ATOM 60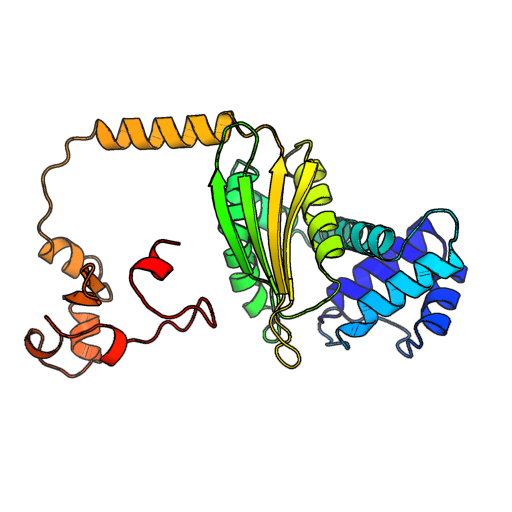8 C CA . ARG A 1 77 ? 2.246 -1.414 15.570 1.00 91.88 77 ARG A CA 1
ATOM 609 C C . ARG A 1 77 ? 2.209 -2.900 15.946 1.00 91.88 77 ARG A C 1
ATOM 611 O O . ARG A 1 77 ? 3.179 -3.438 16.465 1.00 91.88 77 ARG A O 1
ATOM 618 N N . PHE A 1 78 ? 1.097 -3.576 15.656 1.00 89.31 78 PHE A N 1
ATOM 619 C CA . PHE A 1 78 ? 0.902 -4.990 15.969 1.00 89.31 78 PHE A CA 1
ATOM 620 C C . PHE A 1 78 ? 1.793 -5.895 15.118 1.00 89.31 78 PHE A C 1
ATOM 622 O O . PHE A 1 78 ? 2.416 -6.817 15.634 1.00 89.31 78 PHE A O 1
ATOM 629 N N . PHE A 1 79 ? 1.871 -5.639 13.811 1.00 83.19 79 PHE A N 1
ATOM 630 C CA . PHE A 1 79 ? 2.623 -6.493 12.895 1.00 83.19 79 PHE A CA 1
ATOM 631 C C . PHE A 1 79 ? 4.145 -6.358 13.079 1.00 83.19 79 PHE A C 1
ATOM 633 O O . PHE A 1 79 ? 4.868 -7.325 12.830 1.00 83.19 79 PHE A O 1
ATOM 640 N N . SER A 1 80 ? 4.627 -5.221 13.598 1.00 82.38 80 SER A N 1
ATOM 641 C CA . SER A 1 80 ? 6.029 -5.047 13.996 1.00 82.38 80 SER A CA 1
ATOM 642 C C . SER A 1 80 ? 6.438 -6.041 15.090 1.00 82.38 80 SER A C 1
ATOM 644 O O . SER A 1 80 ? 7.549 -6.560 15.049 1.00 82.38 80 SER A O 1
ATOM 646 N N . ASN A 1 81 ? 5.523 -6.431 15.990 1.00 81.56 81 ASN A N 1
ATOM 647 C CA . ASN A 1 81 ? 5.797 -7.449 17.018 1.00 81.56 81 ASN A CA 1
ATOM 648 C C . ASN A 1 81 ? 6.060 -8.850 16.436 1.00 81.56 81 ASN A C 1
ATOM 650 O O . ASN A 1 81 ? 6.662 -9.689 17.100 1.00 81.56 81 ASN A O 1
ATOM 654 N N . PHE A 1 82 ? 5.636 -9.112 15.196 1.00 80.38 82 PHE A N 1
ATOM 655 C CA . PHE A 1 82 ? 5.916 -10.364 14.484 1.00 80.38 82 PHE A CA 1
ATOM 656 C C . PHE A 1 82 ? 7.204 -10.300 13.641 1.00 80.38 82 PHE A C 1
ATOM 658 O O . PHE A 1 82 ? 7.459 -11.209 12.853 1.00 80.38 82 PHE A O 1
ATOM 665 N N . GLY A 1 83 ? 8.010 -9.239 13.781 1.00 82.75 83 GLY A N 1
ATOM 666 C CA . GLY A 1 83 ? 9.293 -9.074 13.086 1.00 82.75 83 GLY A CA 1
ATOM 667 C C . GLY A 1 83 ? 9.171 -8.659 11.618 1.00 82.75 83 GLY A C 1
ATOM 668 O O . GLY A 1 83 ? 10.130 -8.754 10.848 1.00 82.75 83 GLY A O 1
ATOM 669 N N . TYR A 1 84 ? 7.986 -8.227 11.183 1.00 84.94 84 TYR A N 1
ATOM 670 C CA . TYR A 1 84 ? 7.801 -7.782 9.807 1.00 84.94 84 TYR A CA 1
ATOM 671 C C . TYR A 1 84 ? 8.262 -6.336 9.555 1.00 84.94 84 TYR A C 1
ATOM 673 O O . TYR A 1 84 ? 8.351 -5.912 8.400 1.00 84.94 84 TYR A O 1
ATOM 681 N N . ASP A 1 85 ? 8.611 -5.588 10.598 1.00 86.31 85 ASP A N 1
ATOM 682 C CA . ASP A 1 85 ? 9.314 -4.309 10.490 1.00 86.31 85 ASP A CA 1
ATOM 683 C C . ASP A 1 85 ? 10.606 -4.463 9.665 1.00 86.31 85 ASP A C 1
ATOM 685 O O . ASP A 1 85 ? 10.876 -3.657 8.773 1.00 86.31 85 ASP A O 1
ATOM 689 N N . MET A 1 86 ? 11.331 -5.570 9.855 1.00 87.75 86 MET A N 1
ATOM 690 C CA . MET A 1 86 ? 12.505 -5.932 9.057 1.00 87.75 86 MET A CA 1
ATOM 691 C C . MET A 1 86 ? 12.167 -6.161 7.582 1.00 87.75 86 MET A C 1
ATOM 693 O O . MET A 1 86 ? 12.957 -5.816 6.704 1.00 87.75 86 MET A O 1
ATOM 697 N N . THR A 1 87 ? 10.980 -6.702 7.291 1.00 88.44 87 THR A N 1
ATOM 698 C CA . THR A 1 87 ? 10.503 -6.894 5.911 1.00 88.44 87 THR A CA 1
ATOM 699 C C . THR A 1 87 ? 10.169 -5.560 5.247 1.00 88.44 87 THR A C 1
ATOM 701 O O . THR A 1 87 ? 10.433 -5.384 4.064 1.00 88.44 87 THR A O 1
ATOM 704 N N . ILE A 1 88 ? 9.629 -4.592 5.992 1.00 88.62 88 ILE A N 1
ATOM 705 C CA . ILE A 1 88 ? 9.424 -3.238 5.463 1.00 88.62 88 ILE A CA 1
ATOM 706 C C . ILE A 1 88 ? 10.769 -2.549 5.245 1.00 88.62 88 ILE A C 1
ATOM 708 O O . ILE A 1 88 ? 11.028 -2.054 4.151 1.00 88.62 88 ILE A O 1
ATOM 712 N N . ARG A 1 89 ? 11.660 -2.567 6.240 1.00 88.62 89 ARG A N 1
ATOM 713 C CA . ARG A 1 89 ? 12.981 -1.925 6.151 1.00 88.62 89 ARG A CA 1
ATOM 714 C C . ARG A 1 89 ? 13.854 -2.505 5.035 1.00 88.62 89 ARG A C 1
ATOM 716 O O . ARG A 1 89 ? 14.666 -1.782 4.469 1.00 88.62 89 ARG A O 1
ATOM 723 N N . SER A 1 90 ? 13.683 -3.781 4.686 1.00 89.88 90 SER A N 1
ATOM 724 C CA . SER A 1 90 ? 14.439 -4.414 3.599 1.00 89.88 90 SER A CA 1
ATOM 725 C C . SER A 1 90 ? 13.998 -3.981 2.198 1.00 89.88 90 SER A C 1
ATOM 727 O O . SER A 1 90 ? 14.735 -4.214 1.242 1.00 89.88 90 SER A O 1
ATOM 729 N N . THR A 1 91 ? 12.844 -3.316 2.056 1.00 90.19 91 THR A N 1
ATOM 730 C CA . THR A 1 91 ? 12.390 -2.794 0.754 1.00 90.19 91 THR A CA 1
ATOM 731 C C . THR A 1 91 ? 13.255 -1.661 0.216 1.00 90.19 91 THR A C 1
ATOM 733 O O . THR A 1 91 ? 13.319 -1.472 -0.997 1.00 90.19 91 THR A O 1
ATOM 736 N N . GLY A 1 92 ? 13.943 -0.929 1.092 1.00 90.69 92 GLY A N 1
ATOM 737 C CA . GLY A 1 92 ? 14.897 0.094 0.700 1.00 90.69 92 GLY A CA 1
ATOM 738 C C . GLY A 1 92 ? 15.137 1.138 1.780 1.00 90.69 92 GLY A C 1
ATOM 739 O O . GLY A 1 92 ? 14.556 1.108 2.866 1.00 90.69 92 GLY A O 1
ATOM 740 N N . ARG A 1 93 ? 16.051 2.058 1.469 1.00 93.62 93 ARG A N 1
ATOM 741 C CA . ARG A 1 93 ? 16.570 3.054 2.412 1.00 93.62 93 ARG A CA 1
ATOM 742 C C . ARG A 1 93 ? 15.564 4.171 2.660 1.00 93.62 93 ARG A C 1
ATOM 744 O O . ARG A 1 93 ? 15.461 4.658 3.781 1.00 93.62 93 ARG A O 1
ATOM 751 N N . TYR A 1 94 ? 14.874 4.602 1.613 1.00 95.81 94 TYR A N 1
ATOM 752 C CA . TYR A 1 94 ? 13.980 5.749 1.645 1.00 95.81 94 TYR A CA 1
ATOM 753 C C . TYR A 1 94 ? 12.524 5.297 1.704 1.00 95.81 94 TYR A C 1
ATOM 755 O O . TYR A 1 94 ? 12.169 4.238 1.190 1.00 95.81 94 TYR A O 1
ATOM 763 N N . PHE A 1 95 ? 11.649 6.140 2.256 1.00 96.62 95 PHE A N 1
ATOM 764 C CA . PHE A 1 95 ? 10.214 5.851 2.289 1.00 96.62 95 PHE A CA 1
ATOM 765 C C . PHE A 1 95 ? 9.638 5.631 0.877 1.00 96.62 95 PHE A C 1
ATOM 767 O O . PHE A 1 95 ? 8.807 4.749 0.674 1.00 96.62 95 PHE A O 1
ATOM 77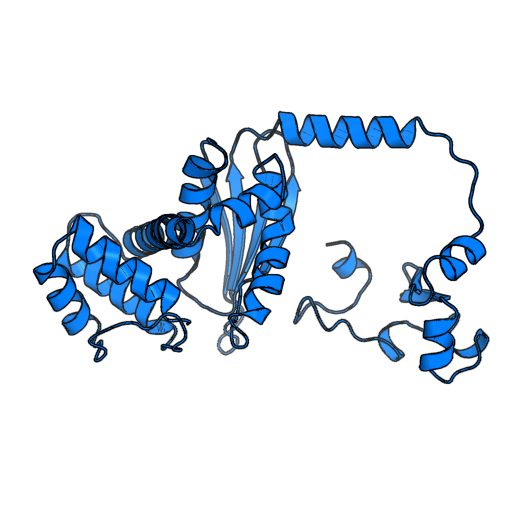4 N N . SER A 1 96 ? 10.150 6.356 -0.124 1.00 96.31 96 SER A N 1
ATOM 775 C CA . SER A 1 96 ? 9.819 6.139 -1.539 1.00 96.31 96 SER A CA 1
ATOM 776 C C . SER A 1 96 ? 10.169 4.730 -2.037 1.00 96.31 96 SER A C 1
ATOM 778 O O . SER A 1 96 ? 9.376 4.161 -2.781 1.00 96.31 96 SER A O 1
ATOM 780 N N . ASP A 1 97 ? 11.284 4.131 -1.592 1.00 95.19 97 ASP A N 1
ATOM 781 C CA . ASP A 1 97 ? 11.635 2.751 -1.967 1.00 95.19 97 ASP A CA 1
ATOM 782 C C . ASP A 1 97 ? 10.575 1.761 -1.456 1.00 95.19 97 ASP A C 1
ATOM 784 O O . ASP A 1 97 ? 10.163 0.851 -2.176 1.00 95.19 97 ASP A O 1
ATOM 788 N N . PHE A 1 98 ? 10.084 1.961 -0.228 1.00 95.56 98 PHE A N 1
ATOM 789 C CA . PHE A 1 98 ? 8.997 1.155 0.327 1.00 95.56 98 PHE A CA 1
ATOM 790 C C . PHE A 1 98 ? 7.705 1.305 -0.469 1.00 95.56 98 PHE A C 1
ATOM 792 O O . PHE A 1 98 ? 7.068 0.305 -0.804 1.00 95.56 98 PHE A O 1
ATOM 799 N N . LEU A 1 99 ? 7.325 2.540 -0.801 1.00 95.81 99 LEU A N 1
ATOM 800 C CA . LEU A 1 99 ? 6.112 2.811 -1.569 1.00 95.81 99 LEU A CA 1
ATOM 801 C C . LEU A 1 99 ? 6.151 2.164 -2.964 1.00 95.81 99 LEU A C 1
ATOM 803 O O . LEU A 1 99 ? 5.118 1.686 -3.428 1.00 95.81 99 LEU A O 1
ATOM 807 N N . GLU A 1 100 ? 7.324 2.096 -3.605 1.00 92.62 100 GLU A N 1
ATOM 808 C CA . GLU A 1 100 ? 7.516 1.383 -4.879 1.00 92.62 100 GLU A CA 1
ATOM 809 C C . GLU A 1 100 ? 7.450 -0.151 -4.720 1.00 92.62 100 GLU A C 1
ATOM 811 O O . GLU A 1 100 ? 7.071 -0.853 -5.658 1.00 92.62 100 GLU A O 1
ATOM 816 N N . ASN A 1 101 ? 7.773 -0.689 -3.538 1.00 91.38 101 ASN A N 1
ATOM 817 C CA . ASN A 1 101 ? 7.931 -2.130 -3.300 1.00 91.38 101 ASN A CA 1
ATOM 818 C C . ASN A 1 101 ? 6.838 -2.780 -2.435 1.00 91.38 101 ASN A C 1
ATOM 820 O O . ASN A 1 101 ? 6.857 -3.999 -2.246 1.00 91.38 101 ASN A O 1
ATOM 824 N N . VAL A 1 102 ? 5.861 -2.027 -1.927 1.00 91.38 102 VAL A N 1
ATOM 825 C CA . VAL A 1 102 ? 4.814 -2.559 -1.033 1.00 91.38 102 VAL A CA 1
ATOM 826 C C . VAL A 1 102 ? 4.016 -3.712 -1.661 1.00 91.38 102 VAL A C 1
ATOM 828 O O . VAL A 1 102 ? 3.660 -4.680 -0.982 1.00 91.38 102 VAL A O 1
ATOM 831 N N . ASP A 1 103 ? 3.793 -3.677 -2.978 1.00 89.69 103 ASP A N 1
ATOM 832 C CA . ASP A 1 103 ? 3.128 -4.765 -3.700 1.00 89.69 103 ASP A CA 1
ATOM 833 C C . ASP A 1 103 ? 3.954 -6.061 -3.654 1.00 89.69 103 ASP A C 1
ATOM 835 O O . ASP A 1 103 ? 3.374 -7.140 -3.514 1.00 89.69 103 ASP A O 1
ATOM 839 N N . ASN A 1 104 ? 5.289 -5.978 -3.671 1.00 89.19 104 ASN A N 1
ATOM 840 C CA . ASN A 1 104 ? 6.179 -7.139 -3.565 1.00 89.19 104 ASN A CA 1
ATOM 841 C C . ASN A 1 104 ? 6.101 -7.795 -2.180 1.00 89.19 104 ASN A C 1
ATOM 843 O O . ASN A 1 104 ? 6.052 -9.024 -2.093 1.00 89.19 104 A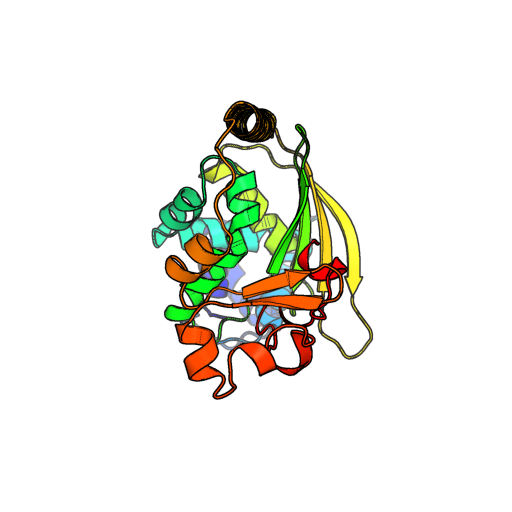SN A O 1
ATOM 847 N N . ILE A 1 105 ? 5.977 -7.006 -1.108 1.00 90.06 105 ILE A N 1
ATOM 848 C CA . ILE A 1 105 ? 5.738 -7.551 0.239 1.00 90.06 105 ILE A CA 1
ATOM 849 C C . ILE A 1 105 ? 4.422 -8.334 0.251 1.00 90.06 105 ILE A C 1
ATOM 851 O O . ILE A 1 105 ? 4.367 -9.487 0.682 1.00 90.06 105 ILE A O 1
ATOM 855 N N . HIS A 1 106 ? 3.349 -7.761 -0.302 1.00 90.00 106 HIS A N 1
ATOM 856 C CA . HIS A 1 106 ? 2.073 -8.466 -0.411 1.00 90.00 106 HIS A CA 1
ATOM 857 C C . HIS A 1 106 ? 2.158 -9.730 -1.278 1.00 90.00 106 HIS A C 1
ATOM 859 O O . HIS A 1 106 ? 1.416 -10.685 -1.044 1.00 90.00 106 HIS A O 1
ATOM 865 N N . MET A 1 107 ? 3.024 -9.762 -2.293 1.00 87.75 107 MET A N 1
ATOM 866 C CA . MET A 1 107 ? 3.267 -10.965 -3.089 1.00 87.75 107 MET A CA 1
ATOM 867 C C . MET A 1 107 ? 3.878 -12.078 -2.243 1.00 87.75 107 MET A C 1
ATOM 869 O O . MET A 1 107 ? 3.383 -13.204 -2.300 1.00 87.75 107 MET A O 1
ATOM 873 N N . GLN A 1 108 ? 4.893 -11.758 -1.442 1.00 88.62 108 GLN A N 1
ATOM 874 C CA . GLN A 1 108 ? 5.553 -12.707 -0.545 1.00 88.62 108 GLN A CA 1
ATOM 875 C C . GLN A 1 108 ? 4.601 -13.198 0.551 1.00 88.62 108 GLN A C 1
ATOM 877 O O . GLN A 1 108 ? 4.467 -14.399 0.774 1.00 88.62 108 GLN A O 1
ATOM 882 N N . MET A 1 109 ? 3.825 -12.295 1.149 1.00 87.88 109 MET A N 1
ATOM 883 C CA . MET A 1 109 ? 2.851 -12.638 2.190 1.00 87.88 109 MET A CA 1
ATOM 884 C C . MET A 1 109 ? 1.776 -13.630 1.722 1.00 87.88 109 MET A C 1
ATOM 886 O O . MET A 1 109 ? 1.171 -14.310 2.546 1.00 87.88 109 MET A O 1
ATOM 890 N N . ARG A 1 110 ? 1.533 -13.782 0.411 1.00 89.50 110 ARG A N 1
ATOM 891 C CA . ARG A 1 110 ? 0.588 -14.792 -0.105 1.00 89.50 110 ARG A CA 1
ATOM 892 C C . ARG A 1 110 ? 1.062 -16.232 0.071 1.00 89.50 110 ARG A C 1
ATOM 894 O O . ARG A 1 110 ? 0.218 -17.117 -0.030 1.00 89.50 110 ARG A O 1
ATOM 901 N N . PHE A 1 111 ? 2.347 -16.480 0.323 1.00 88.31 111 PHE A N 1
ATOM 902 C CA . PHE A 1 111 ? 2.814 -17.826 0.661 1.00 88.31 111 PHE A CA 1
ATOM 903 C C . PHE A 1 111 ? 2.265 -18.271 2.023 1.00 88.31 111 PHE A C 1
ATOM 905 O O . PHE A 1 111 ? 1.760 -19.383 2.137 1.00 88.31 111 PHE A O 1
ATOM 912 N N . THR A 1 112 ? 2.247 -17.367 3.007 1.00 88.38 112 THR A N 1
ATOM 913 C CA . THR A 1 112 ? 1.658 -17.601 4.339 1.00 88.38 112 THR A CA 1
ATOM 914 C C . THR A 1 112 ? 0.140 -17.395 4.352 1.00 88.38 112 THR A C 1
ATOM 916 O O . THR A 1 112 ? -0.593 -18.110 5.031 1.00 88.38 112 THR A O 1
ATOM 919 N N . TYR A 1 113 ? -0.365 -16.460 3.538 1.00 89.94 113 TYR A N 1
ATOM 920 C CA . TYR A 1 113 ? -1.781 -16.090 3.450 1.00 89.94 113 TYR A CA 1
ATOM 921 C C . TYR A 1 113 ? -2.353 -16.314 2.031 1.00 89.94 113 TYR A C 1
ATOM 923 O O . TYR A 1 113 ? -2.636 -15.346 1.312 1.00 89.94 113 TYR A O 1
ATOM 931 N N . PRO A 1 114 ? -2.593 -17.570 1.593 1.00 88.25 114 PRO A N 1
ATOM 932 C CA . PRO A 1 114 ? -2.939 -17.891 0.199 1.00 88.25 114 PRO A CA 1
ATOM 933 C C . PRO A 1 114 ? -4.210 -17.222 -0.329 1.00 88.25 114 PRO A C 1
ATOM 935 O O . PRO A 1 114 ? -4.330 -16.927 -1.520 1.00 88.25 114 PRO A O 1
ATOM 938 N N . LYS A 1 115 ? -5.179 -16.956 0.554 1.00 89.62 115 LYS A N 1
ATOM 939 C CA . LYS A 1 115 ? -6.465 -16.334 0.205 1.00 89.62 115 LYS A CA 1
ATOM 940 C C . LYS A 1 115 ? -6.410 -14.801 0.298 1.00 89.62 115 LYS A C 1
ATOM 942 O O . LYS A 1 115 ? -7.448 -14.141 0.193 1.00 89.62 115 LYS A O 1
ATOM 947 N N . MET A 1 116 ? -5.221 -14.214 0.482 1.00 89.69 116 MET A N 1
ATOM 948 C CA . MET A 1 116 ? -5.066 -12.775 0.674 1.00 89.69 116 MET A CA 1
ATOM 949 C C . MET A 1 116 ? -5.433 -12.015 -0.598 1.00 89.69 116 MET A C 1
ATOM 951 O O . MET A 1 116 ? -4.862 -12.194 -1.677 1.00 89.69 116 MET A O 1
ATOM 955 N N . LYS A 1 117 ? -6.387 -11.099 -0.437 1.00 87.81 117 LYS A N 1
ATOM 956 C CA . LYS A 1 117 ? -6.735 -10.080 -1.426 1.00 87.81 117 LYS A CA 1
ATOM 957 C C . LYS A 1 117 ? -6.085 -8.772 -0.980 1.00 87.81 117 LYS A C 1
ATOM 959 O O . LYS A 1 117 ? -6.688 -8.029 -0.203 1.00 87.81 117 LYS A O 1
ATOM 964 N N . SER A 1 118 ? -4.838 -8.568 -1.397 1.00 89.44 118 SER A N 1
ATOM 965 C CA . SER A 1 118 ? -4.093 -7.332 -1.147 1.00 89.44 118 SER A CA 1
ATOM 966 C C . SER A 1 118 ? -4.604 -6.201 -2.049 1.00 89.44 118 SER A C 1
ATOM 968 O O . SER A 1 118 ? -5.067 -6.490 -3.163 1.00 89.44 118 SER A O 1
ATOM 970 N N . PRO A 1 119 ? -4.537 -4.938 -1.596 1.00 91.44 119 PRO A N 1
ATOM 971 C CA . PRO A 1 119 ? -4.574 -3.800 -2.507 1.00 91.44 119 PRO A CA 1
ATOM 972 C C . PRO A 1 119 ? -3.343 -3.813 -3.432 1.00 91.44 119 PRO A C 1
ATOM 974 O O . PRO A 1 119 ? -2.455 -4.658 -3.281 1.00 91.44 119 PRO A O 1
ATOM 977 N N . SER A 1 120 ? -3.339 -2.911 -4.407 1.00 89.81 120 SER A N 1
ATOM 978 C CA . SER A 1 120 ? -2.192 -2.632 -5.269 1.00 89.81 120 SER A CA 1
ATOM 979 C C . SER A 1 120 ? -1.880 -1.143 -5.236 1.00 89.81 120 SER A C 1
ATOM 981 O O . SER A 1 120 ? -2.805 -0.321 -5.259 1.00 89.81 120 SER A O 1
ATOM 983 N N . MET A 1 121 ? -0.595 -0.817 -5.172 1.00 90.88 121 MET A N 1
ATOM 984 C CA . MET A 1 121 ? -0.090 0.544 -5.092 1.00 90.88 121 MET A CA 1
ATOM 985 C C . MET A 1 121 ? 1.004 0.764 -6.131 1.00 90.88 121 MET A C 1
ATOM 987 O O . MET A 1 121 ? 1.845 -0.103 -6.350 1.00 90.88 121 MET A O 1
ATOM 991 N N . TYR A 1 122 ? 1.006 1.939 -6.752 1.00 89.38 122 TYR A N 1
ATOM 992 C CA . TYR A 1 122 ? 2.097 2.367 -7.623 1.00 89.38 122 TYR A CA 1
ATOM 993 C C . TYR 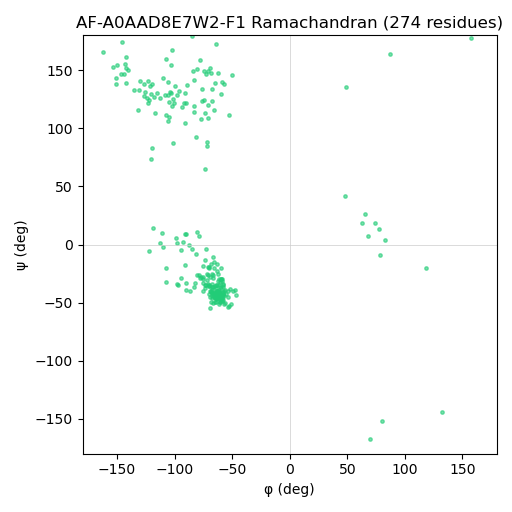A 1 122 ? 2.243 3.886 -7.597 1.00 89.38 122 TYR A C 1
ATOM 995 O O . TYR A 1 122 ? 1.291 4.620 -7.309 1.00 89.38 122 TYR A O 1
ATOM 1003 N N . ILE A 1 123 ? 3.453 4.358 -7.881 1.00 92.62 123 ILE A N 1
ATOM 1004 C CA . ILE A 1 123 ? 3.786 5.779 -7.889 1.00 92.62 123 ILE A CA 1
ATOM 1005 C C . ILE A 1 123 ? 3.688 6.308 -9.319 1.00 92.62 123 ILE A C 1
ATOM 1007 O O . ILE A 1 123 ? 4.219 5.712 -10.246 1.00 92.62 123 ILE A O 1
ATOM 1011 N N . THR A 1 124 ? 3.016 7.446 -9.488 1.00 91.06 124 THR A N 1
ATOM 1012 C CA . THR A 1 124 ? 2.841 8.109 -10.796 1.00 91.06 124 THR A CA 1
ATOM 1013 C C . THR A 1 124 ? 3.677 9.374 -10.951 1.00 91.06 124 THR A C 1
ATOM 1015 O O . THR A 1 124 ? 3.905 9.824 -12.069 1.00 91.06 124 THR A O 1
ATOM 1018 N N . HIS A 1 125 ? 4.123 9.964 -9.842 1.00 93.56 125 HIS A N 1
ATOM 1019 C CA . HIS A 1 125 ? 4.969 11.152 -9.838 1.00 93.56 125 HIS A CA 1
ATOM 1020 C C . HIS A 1 125 ? 5.855 11.161 -8.596 1.00 93.56 125 HIS A C 1
ATOM 1022 O O . HIS A 1 125 ? 5.396 10.779 -7.517 1.00 93.56 125 HIS A O 1
ATOM 1028 N N . VAL A 1 126 ? 7.090 11.634 -8.749 1.00 95.81 126 VAL A N 1
ATOM 1029 C CA . VAL A 1 126 ? 8.063 11.784 -7.667 1.00 95.81 126 VAL A CA 1
ATOM 1030 C C . VAL A 1 126 ? 8.742 13.141 -7.788 1.00 95.81 126 VAL A C 1
ATOM 1032 O O . VAL A 1 126 ? 9.198 13.509 -8.866 1.00 95.81 126 VAL A O 1
ATOM 1035 N N . ASP A 1 127 ? 8.837 13.856 -6.674 1.00 96.56 127 ASP A N 1
ATOM 1036 C CA . ASP A 1 127 ? 9.532 15.135 -6.563 1.00 96.56 127 ASP A CA 1
ATOM 1037 C C . ASP A 1 127 ? 10.189 15.269 -5.177 1.00 96.56 127 ASP A C 1
ATOM 1039 O O . ASP A 1 127 ? 10.023 14.388 -4.324 1.00 96.56 127 ASP A O 1
ATOM 1043 N N . PRO A 1 128 ? 10.975 16.332 -4.927 1.00 97.56 128 PRO A N 1
ATOM 1044 C CA . PRO A 1 128 ? 11.660 16.497 -3.648 1.00 97.56 128 PRO A CA 1
ATOM 1045 C C . PRO A 1 128 ? 10.726 16.705 -2.446 1.00 97.56 128 PRO A C 1
ATOM 1047 O O . PRO A 1 128 ? 11.177 16.571 -1.311 1.00 97.56 128 PRO A O 1
ATOM 1050 N N . GLN A 1 129 ? 9.449 17.027 -2.674 1.00 97.75 129 GLN A N 1
ATOM 1051 C CA . GLN A 1 129 ? 8.437 17.226 -1.634 1.00 97.75 129 GLN A CA 1
ATOM 1052 C C . GLN A 1 129 ? 7.552 15.989 -1.424 1.00 97.75 129 GLN A C 1
ATOM 1054 O O . GLN A 1 129 ? 6.587 16.062 -0.664 1.00 97.75 129 GLN A O 1
ATOM 1059 N N . GLY A 1 130 ? 7.842 14.869 -2.094 1.00 97.69 130 GLY A N 1
ATOM 1060 C CA . GLY A 1 130 ? 7.167 13.595 -1.883 1.00 97.69 130 GLY A CA 1
ATOM 1061 C C . GLY A 1 130 ? 6.739 12.923 -3.183 1.00 97.69 130 GLY A C 1
ATOM 1062 O O . GLY A 1 130 ? 7.452 12.962 -4.190 1.00 97.69 130 GLY A O 1
ATOM 1063 N N . VAL A 1 131 ? 5.588 12.247 -3.160 1.00 98.06 131 VAL A N 1
ATOM 1064 C CA . VAL A 1 131 ? 5.132 11.416 -4.286 1.00 98.06 131 VAL A CA 1
ATOM 1065 C C . VAL A 1 131 ? 3.625 11.484 -4.512 1.00 98.06 131 VAL A C 1
ATOM 1067 O O . VAL A 1 131 ? 2.842 11.848 -3.633 1.00 98.06 131 VAL A O 1
ATOM 1070 N N . VAL A 1 132 ? 3.201 11.080 -5.708 1.00 97.50 132 VAL A N 1
ATOM 1071 C CA . VAL A 1 132 ? 1.795 10.824 -6.029 1.00 97.50 132 VAL A CA 1
ATOM 1072 C C . VAL A 1 132 ? 1.571 9.323 -6.162 1.00 97.50 132 VAL A C 1
ATOM 1074 O O . VAL A 1 132 ? 2.043 8.699 -7.115 1.00 97.50 132 VAL A O 1
ATOM 1077 N N . LEU A 1 133 ? 0.824 8.759 -5.216 1.00 96.38 133 LEU A N 1
ATOM 1078 C CA . LEU A 1 133 ? 0.547 7.329 -5.106 1.00 96.38 133 LEU A CA 1
ATOM 1079 C C . LEU A 1 133 ? -0.874 7.023 -5.588 1.00 96.38 133 LEU A C 1
ATOM 1081 O O . LEU A 1 133 ? -1.833 7.653 -5.146 1.00 96.38 133 LEU A O 1
ATOM 1085 N N . VAL A 1 134 ? -1.028 6.018 -6.445 1.00 93.44 134 VAL A N 1
ATOM 1086 C CA . VAL A 1 134 ? -2.335 5.467 -6.809 1.00 93.44 134 VAL A CA 1
ATOM 1087 C C . VAL A 1 134 ? -2.575 4.187 -6.021 1.00 93.44 134 VAL A C 1
ATOM 1089 O O . VAL A 1 134 ? -1.816 3.228 -6.122 1.00 93.44 134 VAL A O 1
ATOM 1092 N N . TYR A 1 135 ? -3.660 4.169 -5.256 1.00 93.56 135 TYR A N 1
ATOM 1093 C CA . TYR A 1 135 ? -4.138 3.035 -4.476 1.00 93.56 135 TYR A CA 1
ATOM 1094 C C . TYR A 1 135 ? -5.327 2.377 -5.168 1.00 93.56 135 TYR A C 1
ATOM 1096 O O . TYR A 1 135 ? -6.297 3.043 -5.536 1.00 93.56 135 TYR A O 1
ATOM 1104 N N . ARG A 1 136 ? -5.276 1.052 -5.323 1.00 90.62 136 ARG A N 1
ATOM 1105 C CA . ARG A 1 136 ? -6.345 0.250 -5.926 1.00 90.62 136 ARG A CA 1
ATOM 1106 C C . ARG A 1 136 ? -6.744 -0.885 -5.003 1.00 90.62 136 ARG A C 1
ATOM 1108 O O . ARG A 1 136 ? -5.915 -1.698 -4.600 1.00 90.62 136 ARG A O 1
ATOM 1115 N N . SER A 1 137 ? -8.034 -0.996 -4.716 1.00 89.62 137 SER A N 1
ATOM 1116 C CA . SER A 1 137 ? -8.555 -2.022 -3.814 1.00 89.62 137 SER A CA 1
ATOM 1117 C C . SER A 1 137 ? -9.900 -2.554 -4.273 1.00 89.62 137 SER A C 1
ATOM 1119 O O . SER A 1 137 ? -10.654 -1.879 -4.969 1.00 89.62 137 SER A O 1
ATOM 1121 N N . ASN A 1 138 ? -10.208 -3.781 -3.851 1.00 86.88 138 ASN A N 1
ATOM 1122 C CA . ASN A 1 138 ? -11.546 -4.346 -4.013 1.00 86.88 138 ASN A CA 1
ATOM 1123 C C . ASN A 1 138 ? -12.449 -4.109 -2.785 1.00 86.88 138 ASN A C 1
ATOM 1125 O O . ASN A 1 138 ? -13.566 -4.624 -2.735 1.00 86.88 138 ASN A O 1
ATOM 1129 N N . ARG A 1 139 ? -11.947 -3.402 -1.761 1.00 88.06 139 ARG A N 1
ATOM 1130 C CA . ARG A 1 139 ? -12.670 -3.103 -0.519 1.00 88.06 139 ARG A CA 1
ATOM 1131 C C . ARG A 1 139 ? -12.954 -1.606 -0.417 1.00 88.06 139 ARG A C 1
ATOM 1133 O O . ARG A 1 139 ? -12.023 -0.809 -0.488 1.00 88.06 139 ARG A O 1
ATOM 1140 N N . GLN A 1 140 ? -14.223 -1.259 -0.227 1.00 87.56 140 GLN A N 1
ATOM 1141 C CA . GLN A 1 140 ? -14.692 0.103 0.050 1.00 87.56 140 GLN A CA 1
ATOM 1142 C C . GLN A 1 140 ? -14.582 0.417 1.546 1.00 87.56 140 GLN A C 1
ATOM 1144 O O . GLN A 1 140 ? -14.674 -0.496 2.362 1.00 87.56 140 GLN A O 1
ATOM 1149 N N . GLY A 1 141 ? -14.354 1.688 1.891 1.00 89.06 141 GLY A N 1
ATOM 1150 C CA . GLY A 1 141 ? -14.215 2.147 3.281 1.00 89.06 141 GLY A CA 1
ATOM 1151 C C . GLY A 1 141 ? -12.820 1.971 3.898 1.00 89.06 141 GLY A C 1
ATOM 1152 O O . GLY A 1 141 ? -12.630 2.283 5.064 1.00 89.06 141 GLY A O 1
ATOM 1153 N N . PHE A 1 142 ? -11.822 1.497 3.140 1.00 93.62 142 PHE A N 1
ATOM 1154 C CA . PHE A 1 142 ? -10.457 1.251 3.647 1.00 93.62 142 PHE A CA 1
ATOM 1155 C C . PHE A 1 142 ? -9.461 2.377 3.345 1.00 93.62 142 PHE A C 1
ATOM 1157 O O . PHE A 1 142 ? -8.293 2.255 3.711 1.00 93.62 142 PHE A O 1
ATOM 1164 N N . THR A 1 143 ? -9.897 3.464 2.703 1.00 94.12 143 THR A N 1
ATOM 1165 C CA . THR A 1 143 ? -9.055 4.622 2.357 1.00 94.12 143 THR A CA 1
ATOM 1166 C C . THR A 1 143 ? -8.335 5.156 3.599 1.00 94.12 143 THR 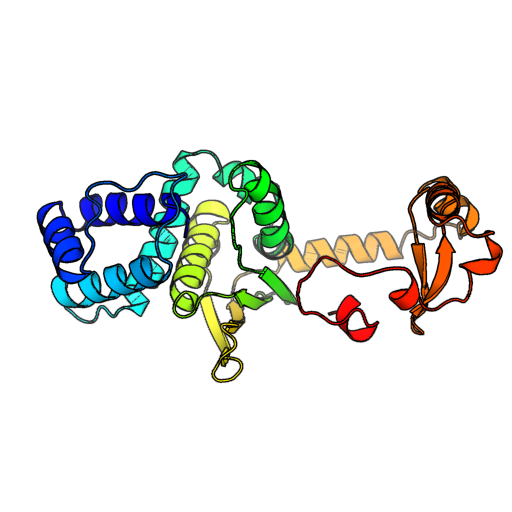A C 1
ATOM 1168 O O . THR A 1 143 ? -7.108 5.193 3.647 1.00 94.12 143 THR A O 1
ATOM 1171 N N . HIS A 1 144 ? -9.091 5.450 4.657 1.00 95.88 144 HIS A N 1
ATOM 1172 C CA . HIS A 1 144 ? -8.569 5.962 5.923 1.00 95.88 144 HIS A CA 1
ATOM 1173 C C . HIS A 1 144 ? -7.719 4.948 6.700 1.00 95.88 144 HIS A C 1
ATOM 1175 O O . HIS A 1 144 ? -6.701 5.319 7.283 1.00 95.88 144 HIS A O 1
ATOM 1181 N N . TYR A 1 145 ? -8.061 3.662 6.623 1.00 96.88 145 TYR A N 1
ATOM 1182 C CA . TYR A 1 145 ? -7.239 2.581 7.174 1.00 96.88 145 TYR A CA 1
ATOM 1183 C C . TYR A 1 145 ? -5.867 2.495 6.508 1.00 96.88 145 TYR A C 1
ATOM 1185 O O . TYR A 1 145 ? -4.847 2.367 7.184 1.00 96.88 145 TYR A O 1
ATOM 1193 N N . PHE A 1 146 ? -5.818 2.630 5.184 1.00 96.31 146 PHE A N 1
ATOM 1194 C CA . PHE A 1 146 ? -4.555 2.675 4.461 1.00 96.31 146 PHE A CA 1
ATOM 1195 C C . PHE A 1 146 ? -3.734 3.925 4.813 1.00 96.31 146 PHE A C 1
ATOM 1197 O O . PHE A 1 146 ? -2.534 3.813 5.051 1.00 96.31 146 PHE A O 1
ATOM 1204 N N . MET A 1 147 ? -4.374 5.094 4.941 1.00 97.69 147 MET A N 1
ATOM 1205 C CA . MET A 1 147 ? -3.696 6.311 5.408 1.00 97.69 147 MET A CA 1
ATOM 1206 C C . MET A 1 147 ? -3.061 6.112 6.791 1.00 97.69 147 MET A C 1
ATOM 1208 O O . MET A 1 147 ? -1.910 6.490 6.986 1.00 97.69 147 MET A O 1
ATOM 1212 N N . GLY A 1 148 ? -3.777 5.480 7.729 1.00 97.94 148 GLY A N 1
ATOM 1213 C CA . GLY A 1 148 ? -3.264 5.158 9.064 1.00 97.94 148 GLY A CA 1
ATOM 1214 C C . GLY A 1 148 ? -1.973 4.336 9.036 1.00 97.94 148 GLY A C 1
ATOM 1215 O O . GLY A 1 148 ? -1.024 4.661 9.748 1.00 97.94 148 GLY A O 1
ATOM 1216 N N . GLN A 1 149 ? -1.904 3.330 8.159 1.00 97.19 149 GLN A N 1
ATOM 1217 C CA . GLN A 1 149 ? -0.688 2.530 7.976 1.00 97.19 149 GLN A CA 1
ATOM 1218 C C . GLN A 1 149 ? 0.474 3.372 7.449 1.00 97.19 149 GLN A C 1
ATOM 1220 O O . GLN A 1 149 ? 1.580 3.279 7.970 1.00 97.19 149 GLN A O 1
ATOM 1225 N N . LEU A 1 150 ? 0.228 4.206 6.432 1.00 97.81 150 LEU A N 1
ATOM 1226 C CA . LEU A 1 150 ? 1.265 5.064 5.858 1.00 97.81 150 LEU A CA 1
ATOM 1227 C C . LEU A 1 150 ? 1.821 6.046 6.891 1.00 97.81 150 LEU A C 1
ATOM 1229 O O . LEU A 1 150 ? 3.035 6.217 6.953 1.00 97.81 150 LEU A O 1
ATOM 1233 N N . TYR A 1 151 ? 0.960 6.647 7.719 1.00 98.19 151 TYR A N 1
ATOM 1234 C CA . TYR A 1 151 ? 1.405 7.515 8.809 1.00 98.19 151 TYR A CA 1
ATOM 1235 C C . TYR A 1 151 ? 2.293 6.766 9.804 1.00 98.19 151 TYR A C 1
ATOM 1237 O O . TYR A 1 151 ? 3.377 7.252 10.111 1.00 98.19 151 TYR A O 1
ATOM 1245 N N . GLN A 1 152 ? 1.864 5.587 10.271 1.00 97.00 152 GLN A N 1
ATOM 1246 C CA . GLN A 1 152 ? 2.643 4.811 11.240 1.00 97.00 152 GLN A CA 1
ATOM 1247 C C . GLN A 1 152 ? 3.994 4.374 10.662 1.00 97.00 152 GLN A C 1
ATOM 1249 O O . GLN A 1 152 ? 5.013 4.516 11.324 1.00 97.00 152 GLN A O 1
ATOM 1254 N N . ILE A 1 153 ? 4.023 3.888 9.417 1.00 96.44 153 ILE A N 1
ATOM 1255 C CA . ILE A 1 153 ? 5.261 3.441 8.760 1.00 96.44 153 ILE A CA 1
ATOM 1256 C C . ILE A 1 153 ? 6.219 4.613 8.544 1.00 96.44 153 ILE A C 1
ATOM 1258 O O . ILE A 1 153 ? 7.408 4.489 8.837 1.00 96.44 153 ILE A O 1
ATOM 1262 N N . ALA A 1 154 ? 5.722 5.744 8.037 1.00 97.19 154 ALA A N 1
ATOM 1263 C CA . ALA A 1 154 ? 6.555 6.917 7.801 1.00 97.19 154 ALA A CA 1
ATOM 1264 C C . ALA A 1 154 ? 7.195 7.411 9.105 1.00 97.19 154 ALA A C 1
ATOM 1266 O O . ALA A 1 154 ? 8.400 7.647 9.136 1.00 97.19 154 ALA A O 1
ATOM 1267 N N . GLU A 1 155 ? 6.413 7.500 10.181 1.00 95.94 155 GLU A N 1
ATOM 1268 C CA . GLU A 1 155 ? 6.865 7.967 11.492 1.00 95.94 155 GLU A CA 1
ATOM 1269 C C . GLU A 1 155 ? 7.829 6.978 12.165 1.00 95.94 155 GLU A C 1
ATOM 1271 O O . GLU A 1 155 ? 8.952 7.343 12.500 1.00 95.94 155 GLU A O 1
ATOM 1276 N N . GLU A 1 156 ? 7.430 5.716 12.322 1.00 93.75 156 GLU A N 1
ATOM 1277 C CA . GLU A 1 156 ? 8.151 4.737 13.147 1.00 93.75 156 GLU A CA 1
ATOM 1278 C C . GLU A 1 156 ? 9.322 4.072 12.410 1.00 93.75 156 GLU A C 1
ATOM 1280 O O . GLU A 1 156 ? 10.372 3.799 12.997 1.00 93.75 156 GLU A O 1
ATOM 1285 N N . LEU A 1 157 ? 9.172 3.810 11.107 1.00 93.50 157 LEU A N 1
ATOM 1286 C CA . LEU A 1 157 ? 10.172 3.058 10.345 1.00 93.50 157 LEU A CA 1
ATOM 1287 C C . LEU A 1 157 ? 11.135 3.966 9.580 1.00 93.50 157 LEU A C 1
ATOM 1289 O O . LEU A 1 157 ? 12.323 3.648 9.496 1.00 93.50 157 LEU A O 1
ATOM 1293 N N . TYR A 1 158 ? 10.657 5.106 9.080 1.00 95.06 158 TYR A N 1
ATOM 1294 C CA . TYR A 1 158 ? 11.448 6.031 8.261 1.00 95.06 158 TYR A CA 1
ATOM 1295 C C . TYR A 1 158 ? 11.728 7.379 8.934 1.00 95.06 158 TYR A C 1
ATOM 1297 O O . TYR A 1 158 ? 12.363 8.230 8.313 1.00 95.06 158 TYR A O 1
ATOM 1305 N N . ASN A 1 159 ? 11.269 7.596 10.175 1.00 95.75 159 ASN A N 1
ATOM 1306 C CA . ASN A 1 159 ? 11.427 8.858 10.908 1.00 95.75 159 ASN A CA 1
ATOM 1307 C C . ASN A 1 159 ? 11.044 10.094 10.065 1.00 95.75 159 ASN A C 1
ATOM 1309 O O . ASN A 1 159 ? 11.737 11.111 10.033 1.00 95.75 159 ASN A O 1
ATOM 1313 N N . THR A 1 160 ? 9.953 9.969 9.309 1.00 95.81 160 THR A N 1
ATOM 1314 C CA . THR A 1 160 ? 9.520 10.913 8.281 1.00 95.81 160 THR A CA 1
ATOM 1315 C C . THR A 1 160 ? 8.159 11.498 8.642 1.00 95.81 160 THR A C 1
ATOM 1317 O O . THR A 1 160 ? 7.184 10.777 8.854 1.00 95.81 160 THR A O 1
ATOM 1320 N N . LYS A 1 161 ? 8.066 12.832 8.655 1.00 97.12 161 LYS A N 1
ATOM 1321 C CA . LYS A 1 161 ? 6.790 13.540 8.821 1.00 97.12 161 LYS A CA 1
ATOM 1322 C C . LYS A 1 161 ? 6.016 13.505 7.508 1.00 97.12 161 LYS A C 1
ATOM 1324 O O . LYS A 1 161 ? 6.388 14.180 6.552 1.00 97.12 161 LYS A O 1
ATOM 1329 N N . LEU A 1 162 ? 4.946 12.720 7.483 1.00 98.31 162 LEU A N 1
ATOM 1330 C CA . LEU A 1 162 ? 4.081 12.550 6.323 1.00 98.31 162 LEU A CA 1
ATOM 1331 C C . LEU A 1 162 ? 2.821 13.412 6.448 1.00 98.31 162 LEU A C 1
ATOM 1333 O O . LEU A 1 162 ? 2.167 13.410 7.489 1.00 98.31 162 LEU A O 1
ATOM 1337 N N . ALA A 1 163 ? 2.429 14.073 5.363 1.00 98.31 163 ALA A N 1
ATOM 1338 C CA . ALA A 1 163 ? 1.090 14.620 5.173 1.00 98.31 163 ALA A CA 1
ATOM 1339 C C . ALA A 1 163 ? 0.441 13.984 3.935 1.00 98.31 163 ALA A C 1
ATOM 1341 O O . ALA A 1 163 ? 1.088 13.788 2.911 1.00 98.31 163 ALA A O 1
ATOM 1342 N N . ILE A 1 164 ? -0.843 13.636 4.025 1.00 98.25 164 ILE A N 1
ATOM 1343 C CA . ILE A 1 164 ? -1.568 12.940 2.956 1.00 98.25 164 ILE A CA 1
ATOM 1344 C C . ILE A 1 164 ? -2.749 13.800 2.521 1.00 98.25 164 ILE A C 1
ATOM 1346 O O . ILE A 1 164 ? -3.551 14.214 3.356 1.00 98.25 164 ILE A O 1
ATOM 1350 N N . LYS A 1 165 ? -2.887 14.022 1.213 1.00 97.50 165 LYS A N 1
ATOM 1351 C CA . LYS A 1 165 ? -4.055 14.663 0.597 1.00 97.50 165 LYS A CA 1
ATOM 1352 C C . LYS A 1 165 ? -4.669 13.718 -0.427 1.00 97.50 165 LYS A C 1
ATOM 1354 O O . LYS A 1 165 ? -3.950 13.106 -1.216 1.00 97.50 165 LYS A O 1
ATOM 1359 N N . VAL A 1 166 ? -5.992 13.606 -0.436 1.00 96.38 166 VAL A N 1
ATOM 1360 C CA . VAL A 1 166 ? -6.719 12.863 -1.474 1.00 96.38 166 VAL A CA 1
ATOM 1361 C C . VAL A 1 166 ? -6.898 13.790 -2.675 1.00 96.38 166 VAL A C 1
ATOM 1363 O O . VAL A 1 166 ? -7.484 14.858 -2.541 1.00 96.38 166 VAL A O 1
ATOM 1366 N N . LEU A 1 167 ? -6.344 13.411 -3.827 1.00 94.50 167 LEU A N 1
ATOM 1367 C CA . LEU A 1 167 ? -6.454 14.171 -5.076 1.00 94.50 167 LEU A CA 1
ATOM 1368 C C . LEU A 1 167 ? -7.674 13.746 -5.895 1.00 94.50 167 LEU A C 1
ATOM 1370 O O . LEU A 1 167 ? -8.317 14.576 -6.524 1.00 94.50 167 LEU A O 1
ATOM 1374 N N . GLU A 1 168 ? -7.957 12.446 -5.919 1.00 91.38 168 GLU A N 1
ATOM 1375 C CA . GLU A 1 168 ? -9.049 11.861 -6.692 1.00 91.38 168 GLU A CA 1
ATOM 1376 C C . GLU A 1 168 ? -9.533 10.594 -5.987 1.00 91.38 168 GLU A C 1
ATOM 1378 O O . GLU A 1 168 ? -8.717 9.791 -5.528 1.00 91.38 168 GLU A O 1
ATOM 1383 N N . GLU A 1 169 ? -10.846 10.397 -5.930 1.00 86.75 169 GLU A N 1
ATOM 1384 C CA . GLU A 1 169 ? -11.463 9.164 -5.451 1.00 86.75 169 GLU A CA 1
ATOM 1385 C C . GLU A 1 169 ? -12.532 8.723 -6.450 1.00 86.75 169 GLU A C 1
ATOM 1387 O O . GLU A 1 169 ? -13.524 9.411 -6.685 1.00 86.75 169 GLU A O 1
ATOM 1392 N N . ALA A 1 170 ? -12.309 7.563 -7.064 1.00 81.50 170 ALA A N 1
ATOM 1393 C CA . ALA A 1 170 ? -13.209 6.972 -8.035 1.00 81.50 170 ALA A CA 1
ATOM 1394 C C . ALA A 1 170 ? -13.730 5.630 -7.511 1.00 81.50 170 ALA A C 1
ATOM 1396 O O . ALA A 1 170 ? -13.002 4.634 -7.420 1.00 81.50 170 ALA A O 1
ATOM 1397 N N . ASN A 1 171 ? -15.031 5.592 -7.231 1.00 69.06 171 ASN A N 1
ATOM 1398 C CA . ASN A 1 171 ? -15.777 4.360 -7.011 1.00 69.06 171 ASN A CA 1
ATOM 1399 C C . ASN A 1 171 ? -16.332 3.912 -8.364 1.00 69.06 171 ASN A C 1
ATOM 1401 O O . ASN A 1 171 ? -17.249 4.527 -8.906 1.00 69.06 171 ASN A O 1
ATOM 1405 N N . THR A 1 172 ? -15.732 2.890 -8.976 1.00 52.50 172 THR A N 1
ATOM 1406 C CA . THR A 1 172 ? -16.131 2.496 -10.335 1.00 52.50 172 THR A CA 1
ATOM 1407 C C . THR A 1 172 ? -17.492 1.795 -10.295 1.00 52.50 172 THR A C 1
ATOM 1409 O O . THR A 1 172 ? -17.538 0.693 -9.778 1.00 52.50 172 THR A O 1
ATOM 1412 N N . ILE A 1 173 ? -18.539 2.411 -10.869 1.00 45.03 173 ILE A N 1
ATOM 1413 C CA . ILE A 1 173 ? -19.859 1.874 -11.303 1.00 45.03 173 ILE A CA 1
ATOM 1414 C C . ILE A 1 173 ? -20.637 0.998 -10.278 1.00 45.03 173 ILE A C 1
ATOM 1416 O O . ILE A 1 173 ? -20.091 0.046 -9.717 1.00 45.03 173 ILE A O 1
ATOM 1420 N N . PRO A 1 174 ? -21.963 1.195 -10.096 1.00 43.56 174 PRO A N 1
ATOM 1421 C CA . PRO A 1 174 ? -22.801 0.268 -9.328 1.00 43.56 174 PRO A CA 1
ATOM 1422 C C . PRO A 1 174 ? -22.641 -1.182 -9.828 1.00 43.56 174 PRO A C 1
ATOM 1424 O O . PRO A 1 174 ? -23.025 -1.509 -10.946 1.00 43.56 174 PRO A O 1
ATOM 1427 N N . GLY A 1 175 ? -22.027 -2.047 -9.013 1.00 51.78 175 GLY A N 1
ATOM 1428 C CA . GLY A 1 175 ? -21.810 -3.469 -9.320 1.00 51.78 175 GLY A CA 1
ATOM 1429 C C . GLY A 1 175 ? -20.344 -3.919 -9.391 1.00 51.78 175 GLY A C 1
ATOM 1430 O O . GLY A 1 175 ? -20.068 -5.100 -9.175 1.00 51.78 175 GLY A O 1
ATOM 1431 N N . ALA A 1 176 ? -19.379 -3.013 -9.591 1.00 55.16 176 ALA A N 1
ATOM 1432 C CA . ALA A 1 176 ? -17.955 -3.340 -9.515 1.00 55.16 176 ALA A CA 1
ATOM 1433 C C . ALA A 1 176 ? -17.357 -2.811 -8.202 1.00 55.16 176 ALA A C 1
ATOM 1435 O O . ALA A 1 176 ? -17.169 -1.618 -8.014 1.00 55.16 176 ALA A O 1
ATOM 1436 N N . LYS A 1 177 ? -17.005 -3.704 -7.268 1.00 63.41 177 LYS A N 1
ATOM 1437 C CA . LYS A 1 177 ? -16.312 -3.331 -6.018 1.00 63.41 177 LYS A CA 1
ATOM 1438 C C . LYS A 1 177 ? -14.849 -2.970 -6.301 1.00 63.41 177 LYS A C 1
ATOM 1440 O O . LYS A 1 177 ? -13.965 -3.718 -5.906 1.00 63.41 177 LYS A O 1
ATOM 1445 N N . LYS A 1 178 ? -14.578 -1.899 -7.050 1.00 77.69 178 LYS A N 1
ATOM 1446 C CA . LYS A 1 178 ? -13.226 -1.384 -7.296 1.00 77.69 178 LYS A CA 1
ATOM 1447 C C . LYS A 1 178 ? -13.141 0.062 -6.835 1.00 77.69 178 LYS A C 1
ATOM 1449 O O . LYS A 1 178 ? -13.912 0.912 -7.269 1.00 77.69 178 LYS A O 1
ATOM 1454 N N . VAL A 1 179 ? -12.181 0.297 -5.955 1.00 85.94 179 VAL A N 1
ATOM 1455 C CA . VAL A 1 179 ? -11.828 1.602 -5.412 1.00 85.94 179 VAL A CA 1
ATOM 1456 C C . VAL A 1 179 ? -10.495 1.997 -6.020 1.00 85.94 179 VAL A C 1
ATOM 1458 O O . VAL A 1 179 ? -9.547 1.204 -5.986 1.00 85.94 179 VAL A O 1
ATOM 1461 N N . LEU A 1 180 ? -10.437 3.197 -6.585 1.00 89.69 180 LEU A N 1
ATOM 1462 C CA . LEU A 1 180 ? -9.205 3.834 -7.021 1.00 89.69 180 LEU A CA 1
ATOM 1463 C C . LEU A 1 180 ? -9.102 5.184 -6.320 1.00 89.69 180 LEU A C 1
ATOM 1465 O O . LEU A 1 180 ? -9.986 6.021 -6.470 1.00 89.69 180 LEU A O 1
ATOM 1469 N N . VAL A 1 181 ? -8.026 5.382 -5.564 1.00 93.12 181 VAL A N 1
ATOM 1470 C CA . VAL A 1 181 ? -7.749 6.645 -4.874 1.00 93.12 181 VAL A CA 1
ATOM 1471 C C . VAL A 1 181 ? -6.367 7.123 -5.270 1.00 93.12 181 VAL A C 1
ATOM 1473 O O . VAL A 1 181 ? -5.405 6.355 -5.234 1.00 93.12 181 VAL A O 1
ATOM 1476 N N . LYS A 1 182 ? -6.258 8.391 -5.648 1.00 95.06 182 LYS A N 1
ATOM 1477 C CA . LYS A 1 182 ? -4.986 9.049 -5.921 1.00 95.06 182 LYS A CA 1
ATOM 1478 C C . LYS A 1 182 ? -4.631 9.930 -4.733 1.00 95.06 182 LYS A C 1
ATOM 1480 O O . LYS A 1 182 ? -5.364 10.860 -4.408 1.00 95.06 182 LYS A O 1
ATOM 1485 N N . PHE A 1 183 ? -3.505 9.646 -4.096 1.00 97.62 183 PHE A N 1
ATOM 1486 C CA . PHE A 1 183 ? -2.992 10.398 -2.961 1.00 97.62 183 PHE A CA 1
ATOM 1487 C C . PHE A 1 183 ? -1.811 11.265 -3.378 1.00 97.62 183 PHE A C 1
ATOM 1489 O O . PHE A 1 183 ? -0.924 10.812 -4.103 1.00 97.62 183 PHE A O 1
ATOM 1496 N N . ARG A 1 184 ? -1.757 12.485 -2.849 1.00 98.19 184 ARG A N 1
ATOM 1497 C CA . ARG A 1 184 ? -0.512 13.230 -2.699 1.00 98.19 184 ARG A CA 1
ATOM 1498 C C . ARG A 1 184 ? 0.059 12.928 -1.319 1.00 98.19 184 ARG A C 1
ATOM 1500 O O . ARG A 1 184 ? -0.613 13.164 -0.317 1.00 98.19 184 ARG A O 1
ATOM 1507 N N . LEU A 1 185 ? 1.275 12.400 -1.292 1.00 98.50 185 LEU A N 1
ATOM 1508 C CA . LEU A 1 185 ? 2.050 12.132 -0.088 1.00 98.50 185 LEU A CA 1
ATOM 1509 C C . LEU A 1 185 ? 3.148 13.192 -0.006 1.00 98.50 185 LEU A C 1
ATOM 1511 O O . LEU A 1 185 ? 4.087 13.147 -0.795 1.00 98.50 185 LEU A O 1
ATOM 1515 N N . ASP A 1 186 ? 2.999 14.146 0.907 1.00 98.56 186 ASP A N 1
ATOM 1516 C CA . ASP A 1 186 ? 3.954 15.227 1.148 1.00 98.56 186 ASP A CA 1
ATOM 1517 C C . ASP A 1 186 ? 4.922 14.819 2.274 1.00 98.56 186 ASP A C 1
ATOM 1519 O O . ASP A 1 186 ? 4.488 14.558 3.399 1.00 98.56 186 ASP A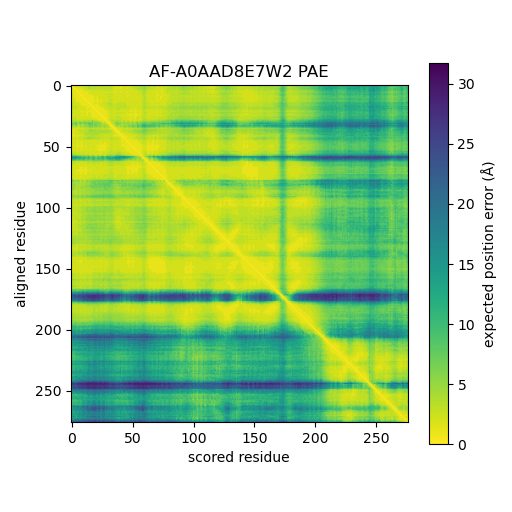 O 1
ATOM 1523 N N . PHE A 1 187 ? 6.219 14.742 1.970 1.00 98.19 187 PHE A N 1
ATOM 1524 C CA . PHE A 1 187 ? 7.312 14.453 2.910 1.00 98.19 187 PHE A CA 1
ATOM 1525 C C . PHE A 1 187 ? 8.669 14.880 2.321 1.00 98.19 187 PHE A C 1
ATOM 1527 O O . PHE A 1 187 ? 8.776 15.131 1.122 1.00 98.19 187 PHE A O 1
ATOM 1534 N N . ASP A 1 188 ? 9.722 14.963 3.139 1.00 97.56 188 ASP A N 1
ATOM 1535 C CA . ASP A 1 188 ? 11.062 15.285 2.631 1.00 97.56 188 ASP A CA 1
ATOM 1536 C C . ASP A 1 188 ? 11.640 14.112 1.830 1.00 97.56 188 ASP A C 1
ATOM 1538 O O . ASP A 1 188 ? 11.986 13.069 2.381 1.00 97.56 188 ASP A O 1
ATOM 1542 N N . ASN A 1 189 ? 11.723 14.287 0.513 1.00 97.31 189 ASN A N 1
ATOM 1543 C CA . ASN A 1 189 ? 12.145 13.257 -0.430 1.00 97.31 189 ASN A CA 1
ATOM 1544 C C . ASN A 1 189 ? 13.414 13.665 -1.203 1.00 97.31 189 ASN A C 1
ATOM 1546 O O . ASN A 1 189 ? 13.758 13.055 -2.219 1.00 97.31 189 ASN A O 1
ATOM 1550 N N . ARG A 1 190 ? 14.118 14.712 -0.747 1.00 97.25 190 ARG A N 1
ATOM 1551 C CA . ARG A 1 190 ? 15.299 15.274 -1.425 1.00 97.25 190 ARG A CA 1
ATOM 1552 C C . ARG A 1 190 ? 16.416 14.251 -1.602 1.00 97.25 190 ARG A C 1
ATOM 1554 O O . ARG A 1 190 ? 16.911 14.098 -2.716 1.00 97.25 190 ARG A O 1
ATOM 1561 N N . ASP A 1 191 ? 16.755 13.514 -0.548 1.00 95.12 191 ASP A N 1
ATOM 1562 C CA . ASP A 1 191 ? 17.849 12.535 -0.582 1.00 95.12 191 ASP A CA 1
ATOM 1563 C C . ASP A 1 191 ? 17.564 11.373 -1.540 1.00 95.12 191 ASP A C 1
ATOM 1565 O O . ASP A 1 191 ? 18.463 10.897 -2.233 1.00 95.12 191 ASP A O 1
ATOM 1569 N N . PHE A 1 192 ? 16.303 10.941 -1.631 1.00 95.25 192 PHE A N 1
ATOM 1570 C CA . PHE A 1 192 ? 15.881 9.922 -2.590 1.00 95.25 192 PHE A CA 1
ATOM 1571 C C . PHE A 1 192 ? 16.027 10.423 -4.030 1.00 95.25 192 PHE A C 1
ATOM 1573 O O . PHE A 1 192 ? 16.618 9.741 -4.870 1.00 95.25 192 PHE A O 1
ATOM 1580 N N . VAL A 1 193 ? 15.517 11.627 -4.319 1.00 95.06 193 VAL A N 1
ATOM 1581 C CA . VAL A 1 193 ? 15.607 12.237 -5.655 1.00 95.06 193 VAL A CA 1
ATOM 1582 C C . VAL A 1 193 ? 17.065 12.453 -6.050 1.00 95.06 193 VAL A C 1
ATOM 1584 O O . VAL A 1 193 ? 17.449 12.131 -7.176 1.00 95.06 193 VAL A O 1
ATOM 1587 N N . PHE A 1 194 ? 17.890 12.930 -5.118 1.00 94.00 194 PHE A N 1
ATOM 1588 C CA . PHE A 1 194 ? 19.322 13.103 -5.322 1.00 94.00 194 PHE A CA 1
ATOM 1589 C C . PHE A 1 194 ? 20.010 11.763 -5.609 1.00 94.00 194 PHE A C 1
ATOM 1591 O O . PHE A 1 194 ? 20.636 11.621 -6.656 1.00 94.00 194 PHE A O 1
ATOM 1598 N N . SER A 1 195 ? 19.797 10.740 -4.772 1.00 91.75 195 SER A N 1
ATOM 1599 C CA . SER A 1 195 ? 20.362 9.399 -4.977 1.00 91.75 195 SER A CA 1
ATOM 1600 C C . SER A 1 195 ? 19.959 8.793 -6.327 1.00 91.75 195 SER A C 1
ATOM 1602 O O . SER A 1 195 ? 20.774 8.170 -7.013 1.00 91.75 195 SER A O 1
ATOM 1604 N N . ARG A 1 196 ? 18.705 8.989 -6.752 1.00 88.31 196 ARG A N 1
ATOM 1605 C CA . ARG A 1 196 ? 18.205 8.514 -8.050 1.00 88.31 196 ARG A CA 1
ATOM 1606 C C . ARG A 1 196 ? 18.843 9.269 -9.220 1.00 88.31 196 ARG A C 1
ATOM 1608 O O . ARG A 1 196 ? 19.209 8.641 -10.214 1.00 88.31 196 ARG A O 1
ATOM 1615 N N . SER A 1 197 ? 19.016 10.584 -9.090 1.00 88.38 197 SER A N 1
ATOM 1616 C CA . SER A 1 197 ? 19.697 11.429 -10.079 1.00 88.38 197 SER A CA 1
ATOM 1617 C C . SER A 1 197 ? 21.184 11.085 -10.211 1.00 88.38 197 SER A C 1
ATOM 1619 O O . SER A 1 197 ? 21.688 10.941 -11.324 1.00 88.38 197 SER A O 1
ATOM 1621 N N . GLU A 1 198 ? 21.885 10.860 -9.096 1.00 86.81 198 GLU A N 1
ATOM 1622 C CA . GLU A 1 198 ? 23.292 10.451 -9.095 1.00 86.81 198 GLU A CA 1
ATOM 1623 C C . GLU A 1 198 ? 23.496 9.090 -9.757 1.00 86.81 198 GLU A C 1
ATOM 1625 O O . GLU A 1 198 ? 24.400 8.939 -10.583 1.00 86.81 198 GLU A O 1
ATOM 1630 N N . LYS A 1 199 ? 22.646 8.102 -9.445 1.00 83.06 199 LYS A N 1
ATOM 1631 C CA . LYS A 1 199 ? 22.673 6.790 -10.109 1.00 83.06 199 LYS A CA 1
ATOM 1632 C C . LYS A 1 199 ? 22.474 6.937 -11.614 1.00 83.06 199 LYS A C 1
ATOM 1634 O O . LYS A 1 199 ? 23.228 6.347 -12.382 1.00 83.06 199 LYS A O 1
ATOM 1639 N N . ARG A 1 200 ? 21.510 7.760 -12.039 1.00 81.25 200 ARG A N 1
ATOM 1640 C CA . ARG A 1 200 ? 21.239 8.015 -13.459 1.00 81.25 200 ARG A CA 1
ATOM 1641 C C . ARG A 1 200 ? 22.412 8.709 -14.153 1.00 81.25 200 ARG A C 1
ATOM 1643 O O . ARG A 1 200 ? 22.891 8.203 -15.156 1.00 81.25 200 ARG A O 1
ATOM 1650 N N . THR A 1 201 ? 22.935 9.787 -13.578 1.00 78.44 201 THR A N 1
ATOM 1651 C CA . THR A 1 201 ? 24.111 10.507 -14.100 1.00 78.44 201 THR A CA 1
ATOM 1652 C C . THR A 1 201 ? 25.347 9.604 -14.155 1.00 78.44 201 THR A C 1
ATOM 1654 O O . THR A 1 201 ? 26.175 9.705 -15.055 1.00 78.44 201 THR A O 1
ATOM 1657 N N . SER A 1 202 ? 25.514 8.706 -13.184 1.00 76.94 202 SER A N 1
ATOM 1658 C CA . SER A 1 202 ? 26.624 7.747 -13.182 1.00 76.94 202 SER A CA 1
ATOM 1659 C C . SER A 1 202 ? 26.468 6.698 -14.281 1.00 76.94 202 SER A C 1
ATOM 1661 O O . SER A 1 202 ? 27.448 6.393 -14.950 1.00 76.94 202 SER A O 1
ATOM 1663 N N . LEU A 1 203 ? 25.248 6.211 -14.525 1.00 73.31 203 LEU A N 1
ATOM 1664 C CA . LEU A 1 203 ? 24.938 5.321 -15.648 1.00 73.31 203 LEU A CA 1
ATOM 1665 C C . LEU A 1 203 ? 25.123 6.013 -17.006 1.00 73.31 203 LEU A C 1
ATOM 1667 O O . LEU A 1 203 ? 25.704 5.421 -17.904 1.00 73.31 203 LEU A O 1
ATOM 1671 N N . GLU A 1 204 ? 24.693 7.267 -17.153 1.00 73.81 204 GLU A N 1
ATOM 1672 C CA . GLU A 1 204 ? 24.844 8.045 -18.394 1.00 73.81 204 GLU A CA 1
ATOM 1673 C C . GLU A 1 204 ? 26.316 8.359 -18.713 1.00 73.81 204 GLU A C 1
ATOM 1675 O O . GLU A 1 204 ? 26.694 8.450 -19.879 1.00 73.81 204 GLU A O 1
ATOM 1680 N N . ARG A 1 205 ? 27.174 8.469 -17.689 1.00 71.81 205 ARG A N 1
ATOM 1681 C CA . ARG A 1 205 ? 28.631 8.617 -17.858 1.00 71.81 205 ARG A CA 1
ATOM 1682 C C . ARG A 1 205 ? 29.334 7.318 -18.259 1.00 71.81 205 ARG A C 1
ATOM 1684 O O . ARG A 1 205 ? 30.455 7.372 -18.762 1.00 71.81 205 ARG A O 1
ATOM 1691 N N . LEU A 1 206 ? 28.709 6.158 -18.052 1.00 74.94 206 LEU A N 1
ATOM 1692 C CA . LEU A 1 206 ? 29.250 4.872 -18.484 1.00 74.94 206 LEU A CA 1
ATOM 1693 C C . LEU A 1 206 ? 28.931 4.662 -19.970 1.00 74.94 206 LEU A C 1
ATOM 1695 O O . LEU A 1 206 ? 27.892 4.118 -20.335 1.00 74.94 206 LEU A O 1
ATOM 1699 N N . SER A 1 207 ? 29.857 5.059 -20.844 1.00 72.56 207 SER A N 1
ATOM 1700 C CA . SER A 1 207 ? 29.847 4.653 -22.254 1.00 72.56 207 SER A CA 1
ATOM 1701 C C . SER A 1 207 ? 30.246 3.173 -22.338 1.00 72.56 207 SER A C 1
ATOM 1703 O O . SER A 1 207 ? 31.420 2.828 -22.500 1.00 72.56 207 SER A O 1
ATOM 1705 N N . LEU A 1 208 ? 29.270 2.284 -22.166 1.00 77.69 208 LEU A N 1
ATOM 1706 C CA . LEU A 1 208 ? 29.451 0.857 -22.413 1.00 77.69 208 LEU A CA 1
ATOM 1707 C C . LEU A 1 208 ? 29.275 0.568 -23.911 1.00 77.69 208 LEU A C 1
ATOM 1709 O O . LEU A 1 208 ? 28.402 1.164 -24.548 1.00 77.69 208 LEU A O 1
ATOM 1713 N N . PRO A 1 209 ? 30.078 -0.339 -24.494 1.00 82.50 209 PRO A N 1
ATOM 1714 C CA . PRO A 1 209 ? 29.888 -0.751 -25.877 1.00 82.50 209 PRO A CA 1
ATOM 1715 C C . PRO A 1 209 ? 28.518 -1.416 -26.051 1.00 82.50 209 PRO A C 1
ATOM 1717 O O . PRO A 1 209 ? 28.017 -2.088 -25.146 1.00 82.50 209 PRO A O 1
ATOM 1720 N N . ALA A 1 210 ? 27.919 -1.245 -27.231 1.00 83.88 210 ALA A N 1
ATOM 1721 C CA . ALA A 1 210 ? 26.657 -1.896 -27.557 1.00 83.88 210 ALA A CA 1
ATOM 1722 C C . ALA A 1 210 ? 26.809 -3.423 -27.467 1.00 83.88 210 ALA A C 1
ATOM 1724 O O . ALA A 1 210 ? 27.726 -4.005 -28.048 1.00 83.88 210 ALA A O 1
ATOM 1725 N N . VAL A 1 211 ? 25.892 -4.072 -26.750 1.00 85.81 211 VAL A N 1
ATOM 1726 C CA . VAL A 1 211 ? 25.850 -5.532 -26.628 1.00 85.81 211 VAL A CA 1
ATOM 1727 C C . VAL A 1 211 ? 24.824 -6.076 -27.625 1.00 85.81 211 VAL A C 1
ATOM 1729 O O . VAL A 1 211 ? 23.681 -5.611 -27.622 1.00 85.81 211 VAL A O 1
ATOM 1732 N N . PRO A 1 212 ? 25.181 -7.062 -28.471 1.00 88.94 212 PRO A N 1
ATOM 1733 C CA . PRO A 1 212 ? 24.222 -7.694 -29.367 1.00 88.94 212 PRO A CA 1
ATOM 1734 C C . PRO A 1 212 ? 23.045 -8.299 -28.595 1.00 88.94 212 PRO A C 1
ATOM 1736 O O . PRO A 1 212 ? 23.234 -8.968 -27.578 1.00 88.94 212 PRO A O 1
ATOM 1739 N N . CYS A 1 213 ? 21.823 -8.129 -29.107 1.00 85.69 213 CYS A N 1
ATOM 1740 C CA . CYS A 1 213 ? 20.619 -8.678 -28.474 1.00 85.69 213 CYS A CA 1
ATOM 1741 C C . CYS A 1 213 ? 20.684 -10.211 -28.321 1.00 85.69 213 CYS A C 1
ATOM 1743 O O . CYS A 1 213 ? 20.170 -10.757 -27.348 1.00 85.69 213 CYS A O 1
ATOM 1745 N N . SER A 1 214 ? 21.395 -10.904 -29.217 1.00 86.50 214 SER A N 1
ATOM 1746 C CA . SER A 1 214 ? 21.646 -12.347 -29.114 1.00 86.50 214 SER A CA 1
ATOM 1747 C C . SER A 1 214 ? 22.321 -12.740 -27.798 1.00 86.50 214 SER A C 1
ATOM 1749 O O . SER A 1 214 ? 21.924 -13.729 -27.192 1.00 86.50 214 SER A O 1
ATOM 1751 N N . VAL A 1 215 ? 23.268 -11.940 -27.297 1.00 90.00 215 VAL A N 1
ATOM 1752 C CA . VAL A 1 215 ? 23.932 -12.192 -26.007 1.00 90.00 215 VAL A CA 1
ATOM 1753 C C . VAL A 1 215 ? 22.934 -12.078 -24.855 1.00 90.00 215 VAL A C 1
ATOM 1755 O O . VAL A 1 215 ? 22.929 -12.923 -23.962 1.00 90.00 215 VAL A O 1
ATOM 1758 N N . LEU A 1 216 ? 22.042 -11.081 -24.892 1.00 88.94 216 LEU A N 1
ATOM 1759 C CA . LEU A 1 216 ? 20.967 -10.950 -23.903 1.00 88.94 216 LEU A CA 1
ATOM 1760 C C . LEU A 1 216 ? 20.027 -12.163 -23.935 1.00 88.94 216 LEU A C 1
ATOM 1762 O O . LEU A 1 216 ? 19.653 -12.660 -22.878 1.00 88.94 216 LEU A O 1
ATOM 1766 N N . MET A 1 217 ? 19.669 -12.669 -25.118 1.00 90.56 217 MET A N 1
ATOM 1767 C CA . MET A 1 217 ? 18.782 -13.836 -25.236 1.00 90.56 217 MET A CA 1
ATOM 1768 C C . MET A 1 217 ? 19.443 -15.136 -24.761 1.00 90.56 217 MET A C 1
ATOM 1770 O O . MET A 1 217 ? 18.753 -16.014 -24.244 1.00 90.56 217 MET A O 1
ATOM 1774 N N . THR A 1 218 ? 20.772 -15.240 -24.854 1.00 89.44 218 THR A N 1
ATOM 1775 C CA . THR A 1 218 ? 21.537 -16.336 -24.241 1.00 89.44 218 THR A CA 1
ATOM 1776 C C . THR A 1 218 ? 21.548 -16.234 -22.714 1.00 89.44 218 THR A C 1
ATOM 1778 O O . THR A 1 218 ? 21.378 -17.239 -22.026 1.00 89.44 218 THR A O 1
ATOM 1781 N N . LEU A 1 219 ? 21.723 -15.026 -22.166 1.00 92.69 219 LEU A N 1
ATOM 1782 C CA . LEU A 1 219 ? 21.744 -14.793 -20.715 1.00 92.69 219 LEU A CA 1
ATOM 1783 C C . LEU A 1 219 ? 20.364 -14.934 -20.062 1.00 92.69 219 LEU A C 1
ATOM 1785 O O . LEU A 1 219 ? 20.272 -15.327 -18.899 1.00 92.69 219 LEU A O 1
ATOM 1789 N N . PHE A 1 220 ? 19.297 -14.630 -20.800 1.00 93.25 220 PHE A N 1
ATOM 1790 C CA . PHE A 1 220 ? 17.916 -14.707 -20.333 1.00 93.25 220 PHE A CA 1
ATOM 1791 C C . PHE A 1 220 ? 17.117 -15.694 -21.197 1.00 93.25 220 PHE A C 1
ATOM 1793 O O . PHE A 1 220 ? 16.366 -15.272 -22.078 1.00 93.25 220 PHE A O 1
ATOM 1800 N N . PRO A 1 221 ? 17.190 -17.013 -20.917 1.00 91.25 221 PRO A N 1
ATOM 1801 C CA . PRO A 1 221 ? 16.570 -18.037 -21.764 1.00 91.25 221 PRO A CA 1
ATOM 1802 C C . PRO A 1 221 ? 15.039 -17.957 -21.852 1.00 91.25 221 PRO A C 1
ATOM 1804 O O . PRO A 1 221 ? 14.444 -18.544 -22.753 1.00 91.25 221 PRO A O 1
ATOM 1807 N N . PHE A 1 222 ? 14.407 -17.234 -20.921 1.00 92.50 222 PHE A N 1
ATOM 1808 C CA . PHE A 1 222 ? 12.967 -16.962 -20.876 1.00 92.50 222 PHE A CA 1
ATOM 1809 C C . PHE A 1 222 ? 12.616 -15.490 -21.157 1.00 92.50 222 PHE A C 1
ATOM 1811 O O . PHE A 1 222 ? 11.482 -15.071 -20.932 1.00 92.50 222 PHE A O 1
ATOM 1818 N N . GLY A 1 223 ? 13.588 -14.684 -21.593 1.00 91.75 223 GLY A N 1
ATOM 1819 C CA . GLY A 1 223 ? 13.388 -13.273 -21.906 1.00 91.75 223 GLY A CA 1
ATOM 1820 C C . GLY A 1 223 ? 12.563 -13.072 -23.177 1.00 91.75 223 GLY A C 1
ATOM 1821 O O . GLY A 1 223 ? 12.622 -13.885 -24.099 1.00 91.75 223 GLY A O 1
ATOM 1822 N N . ILE A 1 224 ? 11.814 -11.970 -23.225 1.00 91.50 224 ILE A N 1
ATOM 1823 C CA . ILE A 1 224 ? 11.081 -11.500 -24.407 1.00 91.50 224 ILE A CA 1
ATOM 1824 C C . ILE A 1 224 ? 11.402 -10.023 -24.596 1.00 91.50 224 ILE A C 1
ATOM 1826 O O . ILE A 1 224 ? 11.321 -9.247 -23.644 1.00 91.50 224 ILE A O 1
ATOM 1830 N N . VAL A 1 225 ? 11.717 -9.634 -25.826 1.00 92.06 225 VAL A N 1
ATOM 1831 C CA . VAL A 1 225 ? 11.837 -8.240 -26.255 1.00 92.06 225 VAL A CA 1
ATOM 1832 C C . VAL A 1 225 ? 10.744 -7.981 -27.278 1.00 92.06 225 VAL A C 1
ATOM 1834 O O . VAL A 1 225 ? 10.590 -8.758 -28.218 1.00 92.06 225 VAL A O 1
ATOM 1837 N N . PHE A 1 226 ? 9.981 -6.907 -27.111 1.00 92.81 226 PHE A N 1
ATOM 1838 C CA . PHE A 1 226 ? 8.925 -6.508 -28.039 1.00 92.81 226 PHE A CA 1
ATOM 1839 C C . PHE A 1 226 ? 8.876 -4.985 -28.186 1.00 92.81 226 PHE A C 1
ATOM 1841 O O . PHE A 1 226 ? 9.302 -4.262 -27.284 1.00 92.81 226 PHE A O 1
ATOM 1848 N N . GLY A 1 227 ? 8.412 -4.518 -29.345 1.00 92.31 227 GLY A N 1
ATOM 1849 C CA . GLY A 1 227 ? 8.343 -3.100 -29.699 1.00 92.31 227 GLY A CA 1
ATOM 1850 C C . GLY A 1 227 ? 7.078 -2.394 -29.204 1.00 92.31 227 GLY A C 1
ATOM 1851 O O . GLY A 1 227 ? 6.183 -3.007 -28.616 1.00 92.31 227 GLY A O 1
ATOM 1852 N N . GLU A 1 228 ? 6.986 -1.089 -29.490 1.00 92.62 228 GLU A N 1
ATOM 1853 C CA . GLU A 1 228 ? 5.820 -0.258 -29.137 1.00 92.62 228 GLU A CA 1
ATOM 1854 C C . GLU A 1 228 ? 4.521 -0.714 -29.816 1.00 92.62 228 GLU A C 1
ATOM 1856 O O . GLU A 1 228 ? 3.421 -0.516 -29.298 1.00 92.62 228 GLU A O 1
ATOM 1861 N N . ASP A 1 229 ? 4.659 -1.375 -30.962 1.00 93.69 229 ASP A N 1
ATOM 1862 C CA . ASP A 1 229 ? 3.593 -2.006 -31.735 1.00 93.69 229 ASP A CA 1
ATOM 1863 C C . ASP A 1 229 ? 3.150 -3.365 -31.166 1.00 93.69 229 ASP A C 1
ATOM 1865 O O . ASP A 1 229 ? 2.348 -4.067 -31.782 1.00 93.69 229 ASP A O 1
ATOM 1869 N N . MET A 1 230 ? 3.653 -3.732 -29.981 1.00 92.88 230 MET A N 1
ATOM 1870 C CA . MET A 1 230 ? 3.396 -4.999 -29.299 1.00 92.88 230 MET A CA 1
ATOM 1871 C C . MET A 1 230 ? 3.904 -6.225 -30.078 1.00 92.88 230 MET A C 1
ATOM 1873 O O . MET A 1 230 ? 3.482 -7.344 -29.775 1.00 92.88 230 MET A O 1
ATOM 1877 N N . ARG A 1 231 ? 4.815 -6.053 -31.051 1.00 93.81 231 ARG A N 1
ATOM 1878 C CA . ARG A 1 231 ? 5.411 -7.166 -31.804 1.00 93.81 231 ARG A CA 1
ATOM 1879 C C . ARG A 1 231 ? 6.667 -7.706 -31.146 1.00 93.81 231 ARG A C 1
ATOM 1881 O O . ARG A 1 231 ? 7.532 -6.942 -30.727 1.00 93.81 231 ARG A O 1
ATOM 1888 N N . ILE A 1 232 ? 6.792 -9.029 -31.101 1.00 92.50 232 ILE A N 1
ATOM 1889 C CA . ILE A 1 232 ? 7.954 -9.716 -30.530 1.00 92.50 232 ILE A CA 1
ATOM 1890 C C . ILE A 1 232 ? 9.165 -9.532 -31.456 1.00 92.50 232 ILE A C 1
ATOM 1892 O O . ILE A 1 232 ? 9.144 -9.952 -32.608 1.00 92.50 232 ILE A O 1
ATOM 1896 N N . LEU A 1 233 ? 10.230 -8.919 -30.942 1.00 92.06 233 LEU A N 1
ATOM 1897 C CA . LEU A 1 233 ? 11.481 -8.639 -31.655 1.00 92.06 233 LEU A CA 1
ATOM 1898 C C . LEU A 1 233 ? 12.561 -9.688 -31.371 1.00 92.06 233 LEU A C 1
ATOM 1900 O O . LEU A 1 233 ? 13.364 -9.994 -32.247 1.00 92.06 233 LEU A O 1
ATOM 1904 N N . ALA A 1 234 ? 12.591 -10.231 -30.152 1.00 90.38 234 ALA A N 1
ATOM 1905 C CA . ALA A 1 234 ? 13.505 -11.298 -29.757 1.00 90.38 234 ALA A CA 1
ATOM 1906 C C . ALA A 1 234 ? 12.913 -12.132 -28.612 1.00 90.38 234 ALA A C 1
ATOM 1908 O O . ALA A 1 234 ? 12.123 -11.631 -27.808 1.00 90.38 234 ALA A O 1
ATOM 1909 N N . ALA A 1 235 ? 13.313 -13.398 -28.525 1.00 90.62 235 ALA A N 1
ATOM 1910 C CA . ALA A 1 235 ? 12.922 -14.311 -27.457 1.00 90.62 235 ALA A CA 1
ATOM 1911 C C . ALA A 1 235 ? 14.084 -15.248 -27.103 1.00 90.62 235 ALA A C 1
ATOM 1913 O O . ALA A 1 235 ? 14.867 -15.634 -27.972 1.00 90.62 235 ALA A O 1
ATOM 1914 N N . GLY A 1 236 ? 14.188 -15.617 -25.826 1.00 90.81 236 GLY A N 1
ATOM 1915 C CA . GLY A 1 236 ? 15.174 -16.583 -25.349 1.00 90.81 236 GLY A CA 1
ATOM 1916 C C . GLY A 1 236 ? 14.886 -18.010 -25.833 1.00 90.81 236 GLY A C 1
ATOM 1917 O O . GLY A 1 236 ? 13.735 -18.400 -26.046 1.00 90.81 236 GLY A O 1
ATOM 1918 N N . GLU A 1 237 ? 15.941 -18.814 -25.976 1.00 87.44 237 GLU A N 1
ATOM 1919 C CA . GLU A 1 237 ? 15.871 -20.159 -26.568 1.00 87.44 237 GLU A CA 1
ATOM 1920 C C . GLU A 1 237 ? 14.890 -21.094 -25.836 1.00 87.44 237 GLU A C 1
ATOM 1922 O O . GLU A 1 237 ? 14.133 -21.835 -26.466 1.00 87.44 237 GLU A O 1
ATOM 1927 N N . LYS A 1 238 ? 14.857 -21.047 -24.496 1.00 89.19 238 LYS A N 1
ATOM 1928 C CA . LYS A 1 238 ? 13.977 -21.917 -23.698 1.00 89.19 238 LYS A CA 1
ATOM 1929 C C . LYS A 1 238 ? 12.514 -21.528 -23.814 1.00 89.19 238 LYS A C 1
ATOM 1931 O O . LYS A 1 238 ? 11.658 -22.410 -23.824 1.00 89.19 238 LYS A O 1
ATOM 1936 N N . LEU A 1 239 ? 12.219 -20.238 -23.944 1.00 88.44 239 LEU A N 1
ATOM 1937 C CA . LEU A 1 239 ? 10.856 -19.795 -24.205 1.00 88.44 239 LEU A CA 1
ATOM 1938 C C . LEU A 1 239 ? 10.357 -20.299 -25.561 1.00 88.44 239 LEU A C 1
ATOM 1940 O O . LEU A 1 239 ? 9.253 -20.829 -25.640 1.00 88.44 239 LEU A O 1
ATOM 1944 N N . LEU A 1 240 ? 11.190 -20.187 -26.598 1.00 85.38 240 LEU A N 1
ATOM 1945 C CA . LEU A 1 240 ? 10.865 -20.667 -27.942 1.00 85.38 240 LEU A CA 1
ATOM 1946 C C . LEU A 1 240 ? 10.588 -22.177 -27.951 1.00 85.38 240 LEU A C 1
ATOM 1948 O O . LEU A 1 240 ? 9.593 -22.612 -28.527 1.00 85.38 240 LEU A O 1
ATOM 1952 N N . GLN A 1 241 ? 11.402 -22.961 -27.236 1.00 85.19 241 GLN A N 1
ATOM 1953 C CA . GLN A 1 241 ? 11.195 -24.406 -27.073 1.00 85.19 241 GLN A CA 1
ATOM 1954 C C . GLN A 1 241 ? 9.842 -24.737 -26.424 1.00 85.19 241 GLN A C 1
ATOM 1956 O O . GLN A 1 241 ? 9.168 -25.670 -26.851 1.00 85.19 241 GLN A O 1
ATOM 1961 N N . ILE A 1 242 ? 9.420 -23.969 -25.414 1.00 85.56 242 ILE A N 1
ATOM 1962 C CA . ILE A 1 242 ? 8.147 -24.189 -24.705 1.00 85.56 242 ILE A CA 1
ATOM 1963 C C . ILE A 1 242 ? 6.944 -23.779 -25.549 1.00 85.56 242 ILE A C 1
ATOM 1965 O O . ILE A 1 242 ? 5.910 -24.441 -25.499 1.00 85.56 242 ILE A O 1
ATOM 1969 N N . CYS A 1 243 ? 7.065 -22.701 -26.322 1.00 78.25 243 CYS A N 1
ATOM 1970 C CA . CYS A 1 243 ? 6.000 -22.248 -27.209 1.00 78.25 243 CYS A CA 1
ATOM 1971 C C . CYS A 1 243 ? 5.728 -23.230 -28.363 1.00 78.25 243 CYS A C 1
ATOM 1973 O O . CYS A 1 243 ? 4.713 -23.086 -29.037 1.00 78.25 243 CYS A O 1
ATOM 1975 N N . GLY A 1 244 ? 6.584 -24.243 -28.574 1.00 67.19 244 GLY A N 1
ATOM 1976 C CA . GLY A 1 244 ? 6.360 -25.331 -29.534 1.00 67.19 244 GLY A CA 1
ATOM 1977 C C . GLY A 1 244 ? 6.388 -24.893 -31.002 1.00 67.19 244 GLY A C 1
ATOM 1978 O O . GLY A 1 244 ? 6.077 -25.680 -31.891 1.00 67.19 244 GLY A O 1
ATOM 1979 N N . THR A 1 245 ? 6.755 -23.641 -31.258 1.00 61.25 245 THR A N 1
ATOM 1980 C CA . THR A 1 245 ? 6.796 -23.006 -32.573 1.00 61.25 245 THR A CA 1
ATOM 1981 C C . THR A 1 245 ? 8.245 -22.763 -32.979 1.00 61.25 245 THR A C 1
ATOM 1983 O O . THR A 1 245 ? 9.066 -22.403 -32.134 1.00 61.25 245 THR A O 1
ATOM 1986 N N . CYS A 1 246 ? 8.571 -22.916 -34.268 1.00 64.44 246 CYS A N 1
ATOM 1987 C CA . CYS A 1 246 ? 9.870 -22.497 -34.804 1.00 64.44 246 CYS A CA 1
ATOM 1988 C C . CYS A 1 246 ? 10.186 -21.049 -34.374 1.00 64.44 246 CYS A C 1
ATOM 1990 O O . CYS A 1 246 ? 9.257 -20.239 -34.287 1.00 64.44 246 CYS A O 1
ATOM 1992 N N . PRO A 1 247 ? 11.460 -20.695 -34.119 1.00 61.81 247 PRO A N 1
ATOM 1993 C CA . PRO A 1 247 ? 11.858 -19.338 -33.745 1.00 61.81 247 PRO A CA 1
ATOM 1994 C C . PRO A 1 247 ? 11.258 -18.259 -34.652 1.00 61.81 247 PRO A C 1
ATOM 1996 O O . PRO A 1 247 ? 10.792 -17.235 -34.156 1.00 61.81 247 PRO A O 1
ATOM 1999 N N . GLU A 1 248 ? 11.182 -18.511 -35.965 1.00 66.06 248 GLU A N 1
ATOM 2000 C CA . GLU A 1 248 ? 10.624 -17.557 -36.928 1.00 66.06 248 GLU A CA 1
ATOM 2001 C C . GLU A 1 248 ? 9.103 -17.376 -36.817 1.00 66.06 248 GLU A C 1
ATOM 2003 O O . GLU A 1 248 ? 8.576 -16.365 -37.268 1.00 66.06 248 GLU A O 1
ATOM 2008 N N . ALA A 1 249 ? 8.380 -18.325 -36.216 1.00 73.50 249 ALA A N 1
ATOM 2009 C CA . ALA A 1 249 ? 6.924 -18.264 -36.117 1.00 73.50 249 ALA A CA 1
ATOM 2010 C C . ALA A 1 249 ? 6.437 -17.349 -34.983 1.00 73.50 249 ALA A C 1
ATOM 2012 O O . ALA A 1 249 ? 5.337 -16.808 -35.086 1.00 73.50 249 ALA A O 1
ATOM 2013 N N . LEU A 1 250 ? 7.237 -17.154 -33.925 1.00 83.62 250 LEU A N 1
ATOM 2014 C CA . LEU A 1 250 ? 6.893 -16.258 -32.813 1.00 83.62 250 LEU A CA 1
ATOM 2015 C C . LEU A 1 250 ? 7.381 -14.819 -33.051 1.00 83.62 250 LEU A C 1
ATOM 2017 O O . LEU A 1 250 ? 6.732 -13.862 -32.627 1.00 83.62 250 LEU A O 1
ATOM 2021 N N . LEU A 1 251 ? 8.521 -14.653 -33.725 1.00 87.44 251 LEU A N 1
ATOM 2022 C CA . LEU A 1 251 ? 9.074 -13.338 -34.044 1.00 87.44 251 LEU A CA 1
ATOM 2023 C C . LEU A 1 251 ? 8.152 -12.575 -35.011 1.00 87.44 251 LEU A C 1
ATOM 2025 O O . LEU A 1 251 ? 7.581 -13.137 -35.939 1.00 87.44 251 LEU A O 1
ATOM 2029 N N . GLY A 1 252 ? 7.974 -11.278 -34.769 1.00 86.69 252 GLY A N 1
ATOM 2030 C CA . GLY A 1 252 ? 7.081 -10.404 -35.533 1.00 86.69 252 GLY A CA 1
ATOM 2031 C C . GLY A 1 252 ? 5.592 -10.537 -35.190 1.00 86.69 252 GLY A C 1
ATOM 2032 O O . GLY A 1 252 ? 4.798 -9.698 -35.630 1.00 86.69 252 GLY A O 1
ATOM 2033 N N . GLN A 1 253 ? 5.200 -11.530 -34.387 1.00 90.31 253 GLN A N 1
ATOM 2034 C CA . GLN A 1 253 ? 3.817 -11.701 -33.939 1.00 90.31 253 GLN A CA 1
ATOM 2035 C C . GLN A 1 253 ? 3.452 -10.746 -32.808 1.00 90.31 253 GLN A C 1
ATOM 2037 O O . GLN A 1 253 ? 4.318 -10.252 -32.082 1.00 90.31 253 GLN A O 1
ATOM 2042 N N . ILE A 1 254 ? 2.150 -10.513 -32.638 1.00 91.94 254 ILE A N 1
ATOM 2043 C CA . ILE A 1 254 ? 1.631 -9.691 -31.548 1.00 91.94 254 ILE A CA 1
ATOM 2044 C C . ILE A 1 254 ? 1.719 -10.489 -30.242 1.00 91.94 254 ILE A C 1
ATOM 2046 O O . ILE A 1 254 ? 1.171 -11.583 -30.110 1.00 91.94 254 ILE A O 1
ATOM 2050 N N . ILE A 1 255 ? 2.387 -9.923 -29.239 1.00 91.31 255 ILE A N 1
ATOM 2051 C CA . ILE A 1 255 ? 2.645 -10.588 -27.957 1.00 91.31 255 ILE A CA 1
ATOM 2052 C C . ILE A 1 255 ? 1.360 -10.998 -27.224 1.00 91.31 255 ILE A C 1
ATOM 2054 O O . ILE A 1 255 ? 1.359 -11.997 -26.512 1.00 91.31 255 ILE A O 1
ATOM 2058 N N . THR A 1 256 ? 0.255 -10.272 -27.408 1.00 91.19 256 THR A N 1
ATOM 2059 C CA . THR A 1 256 ? -1.031 -10.553 -26.750 1.00 91.19 256 THR A CA 1
ATOM 2060 C C . THR A 1 256 ? -1.729 -11.809 -27.257 1.00 91.19 256 THR A C 1
ATOM 2062 O O . THR A 1 256 ? -2.587 -12.335 -26.549 1.00 91.19 256 THR A O 1
ATOM 2065 N N . ASP A 1 257 ? -1.367 -12.291 -28.446 1.00 89.62 257 ASP A N 1
ATOM 2066 C CA . ASP A 1 257 ? -1.969 -13.488 -29.042 1.00 89.62 257 ASP A CA 1
ATOM 2067 C C . ASP A 1 257 ? -1.411 -14.763 -28.393 1.00 89.62 257 ASP A C 1
ATOM 2069 O O . ASP A 1 257 ? -2.103 -15.773 -28.278 1.00 89.62 257 ASP A O 1
ATOM 2073 N N . TYR A 1 258 ? -0.174 -14.683 -27.893 1.00 87.75 258 TYR A N 1
ATOM 2074 C CA . TYR A 1 258 ? 0.556 -15.797 -27.282 1.00 87.75 258 TYR A CA 1
ATOM 2075 C C . TYR A 1 258 ? 0.683 -15.659 -25.762 1.00 87.75 258 TYR A C 1
ATOM 2077 O O . TYR A 1 258 ? 0.696 -16.654 -25.036 1.00 87.75 258 TYR A O 1
ATOM 2085 N N . PHE A 1 259 ? 0.764 -14.427 -25.253 1.00 89.38 259 PHE A N 1
ATOM 2086 C CA . PHE A 1 259 ? 1.033 -14.139 -23.851 1.00 89.38 259 PHE A CA 1
ATOM 2087 C C . PHE A 1 259 ? -0.061 -13.291 -23.221 1.00 89.38 259 PHE A C 1
ATOM 2089 O O . PHE A 1 259 ? -0.552 -12.306 -23.770 1.00 89.38 259 PHE A O 1
ATOM 2096 N N . LYS A 1 260 ? -0.379 -13.628 -21.971 1.00 88.00 260 LYS A N 1
ATOM 2097 C CA . LYS A 1 260 ? -1.317 -12.871 -21.150 1.00 88.00 260 LYS A CA 1
ATOM 2098 C C . LYS A 1 260 ? -0.661 -12.457 -19.847 1.00 88.00 260 LYS A C 1
ATOM 2100 O O . LYS A 1 260 ? -0.213 -13.298 -19.066 1.00 88.00 260 LYS A O 1
ATOM 2105 N N . LEU A 1 261 ? -0.698 -11.160 -19.552 1.00 86.06 261 LEU A N 1
ATOM 2106 C CA . LEU A 1 261 ? -0.320 -10.669 -18.234 1.00 86.06 261 LEU A CA 1
ATOM 2107 C C . LEU A 1 261 ? -1.302 -11.176 -17.181 1.00 86.06 261 LEU A C 1
ATOM 2109 O O . LEU A 1 261 ? -2.485 -10.832 -17.158 1.00 86.06 261 LEU A O 1
ATOM 2113 N N . ARG A 1 262 ? -0.791 -11.995 -16.263 1.00 78.88 262 ARG A N 1
ATOM 2114 C CA . ARG A 1 262 ? -1.568 -12.456 -15.108 1.00 78.88 262 ARG A CA 1
ATOM 2115 C C . ARG A 1 262 ? -1.707 -11.360 -14.048 1.00 78.88 262 ARG A C 1
ATOM 2117 O O . ARG A 1 262 ? -2.659 -11.382 -13.260 1.00 78.88 262 ARG A O 1
ATOM 2124 N N . ARG A 1 263 ? -0.736 -10.443 -13.989 1.00 69.88 263 ARG A N 1
ATOM 2125 C CA . ARG A 1 263 ? -0.658 -9.318 -13.051 1.00 69.88 263 ARG A CA 1
ATOM 2126 C C . ARG A 1 263 ? 0.005 -8.120 -13.748 1.00 69.88 263 ARG A C 1
ATOM 2128 O O . ARG A 1 263 ? 0.896 -8.363 -14.556 1.00 69.88 263 ARG A O 1
ATOM 2135 N N . PRO A 1 264 ? -0.392 -6.881 -13.421 1.00 63.50 264 PRO A N 1
ATOM 2136 C CA . PRO A 1 264 ? -1.493 -6.500 -12.523 1.00 63.50 264 PRO A CA 1
ATOM 2137 C C . PRO A 1 264 ? -2.884 -6.853 -13.093 1.00 63.50 264 PRO A C 1
ATOM 2139 O O . PRO A 1 264 ? -3.104 -6.880 -14.300 1.00 63.50 264 PRO A O 1
ATOM 2142 N N . ARG A 1 265 ? -3.851 -7.194 -12.224 1.00 65.88 265 ARG A N 1
ATOM 2143 C CA . ARG A 1 265 ? -5.187 -7.647 -12.666 1.00 65.88 265 ARG A CA 1
ATOM 2144 C C . ARG A 1 265 ? -6.043 -6.474 -13.147 1.00 65.88 265 ARG A C 1
ATOM 2146 O O . ARG A 1 265 ? -6.194 -5.485 -12.438 1.00 65.88 265 ARG A O 1
ATOM 2153 N N . GLY A 1 266 ? -6.701 -6.638 -14.295 1.00 64.88 266 GLY A N 1
ATOM 2154 C CA . GLY A 1 266 ? -7.626 -5.634 -14.835 1.00 64.88 266 GLY A CA 1
ATOM 2155 C C . GLY A 1 266 ? -6.934 -4.406 -15.428 1.00 64.88 266 GLY A C 1
ATOM 2156 O O . GLY A 1 266 ? -7.575 -3.366 -15.559 1.00 64.88 266 GLY A O 1
ATOM 2157 N N . ILE A 1 267 ? -5.644 -4.520 -15.750 1.00 72.75 267 ILE A N 1
ATOM 2158 C CA . ILE A 1 267 ? -4.939 -3.587 -16.626 1.00 72.75 267 ILE A CA 1
ATOM 2159 C C . ILE A 1 267 ? -4.834 -4.259 -17.999 1.00 72.75 267 ILE A C 1
ATOM 2161 O O . ILE A 1 267 ? -4.384 -5.406 -18.062 1.00 72.75 267 ILE A O 1
ATOM 2165 N N . PRO A 1 268 ? -5.294 -3.611 -19.083 1.00 81.62 268 PRO A N 1
ATOM 2166 C CA . PRO A 1 268 ? -5.145 -4.166 -20.419 1.00 81.62 268 PRO A CA 1
ATOM 2167 C C . PRO A 1 268 ? -3.661 -4.191 -20.804 1.00 81.62 268 PRO A C 1
ATOM 2169 O O . PRO A 1 268 ? -2.949 -3.205 -20.607 1.00 81.62 268 PRO A O 1
ATOM 2172 N N . PHE A 1 269 ? -3.206 -5.323 -21.346 1.00 87.31 269 PHE A N 1
ATOM 2173 C CA . PHE A 1 269 ? -1.826 -5.519 -21.791 1.00 87.31 269 PHE A CA 1
ATOM 2174 C C . PHE A 1 269 ? -1.590 -4.709 -23.070 1.00 87.31 269 PHE A C 1
ATOM 2176 O O . PHE A 1 269 ? -1.842 -5.178 -24.171 1.00 87.31 269 PHE A O 1
ATOM 2183 N N . THR A 1 270 ? -1.197 -3.450 -22.898 1.00 88.56 270 THR A N 1
ATOM 2184 C CA . THR A 1 270 ? -0.995 -2.461 -23.965 1.00 88.56 270 THR A CA 1
ATOM 2185 C C . THR A 1 270 ? 0.236 -1.627 -23.641 1.00 88.56 270 THR A C 1
ATOM 2187 O O . THR A 1 270 ? 0.504 -1.390 -22.461 1.00 88.56 270 THR A O 1
ATOM 2190 N N . TRP A 1 271 ? 0.943 -1.130 -24.659 1.00 88.69 271 TRP A N 1
ATOM 2191 C CA . TRP A 1 271 ? 2.181 -0.357 -24.486 1.00 88.69 271 TRP A CA 1
ATOM 2192 C C . TRP A 1 271 ? 2.032 0.793 -23.483 1.00 88.69 271 TRP A C 1
ATOM 2194 O O . TRP A 1 271 ? 2.735 0.867 -22.477 1.00 88.69 271 TRP A O 1
ATOM 2204 N N . LYS A 1 272 ? 1.002 1.627 -23.674 1.00 82.88 272 LYS A N 1
ATOM 2205 C CA . LYS A 1 272 ? 0.718 2.782 -22.810 1.00 82.88 272 LYS A CA 1
ATOM 2206 C C . LYS A 1 272 ? 0.481 2.406 -21.344 1.00 82.88 272 LYS A C 1
ATOM 2208 O O . LYS A 1 272 ? 0.745 3.219 -20.468 1.00 82.88 272 LYS A O 1
ATOM 2213 N N . LYS A 1 273 ? -0.065 1.215 -21.077 1.00 79.50 273 LYS A N 1
ATOM 2214 C CA . LYS A 1 273 ? -0.359 0.744 -19.716 1.00 79.50 273 LYS A CA 1
ATOM 2215 C C . LYS A 1 273 ? 0.778 -0.042 -19.074 1.00 79.50 273 LYS A C 1
ATOM 2217 O O . LYS A 1 273 ? 0.759 -0.208 -17.864 1.00 79.50 273 LYS A O 1
ATOM 2222 N N . LEU A 1 274 ? 1.727 -0.540 -19.863 1.00 79.38 274 LEU A N 1
ATOM 2223 C CA . LEU A 1 274 ? 2.960 -1.144 -19.354 1.00 79.38 274 LEU A CA 1
ATOM 2224 C C . LEU A 1 274 ? 3.918 -0.091 -18.800 1.00 79.38 274 LEU A C 1
ATOM 2226 O O . LEU A 1 274 ? 4.623 -0.357 -17.836 1.00 79.38 274 LEU A O 1
ATOM 2230 N N . LEU A 1 275 ? 3.930 1.090 -19.420 1.00 72.62 275 LEU A N 1
ATOM 2231 C CA . LEU A 1 275 ? 4.781 2.215 -19.032 1.00 72.62 275 LEU A CA 1
ATOM 2232 C C . LEU A 1 275 ? 4.186 3.082 -17.904 1.00 72.62 275 LEU A C 1
ATOM 2234 O O . LEU A 1 275 ? 4.829 4.044 -17.491 1.00 72.62 275 LEU A O 1
ATOM 2238 N N . SER A 1 276 ? 2.961 2.785 -17.448 1.00 53.34 276 SER A N 1
ATOM 2239 C CA . SER A 1 276 ? 2.206 3.567 -16.452 1.00 53.34 276 SER A CA 1
ATOM 2240 C C . SER A 1 276 ? 2.041 2.834 -15.132 1.00 53.34 276 SER A C 1
ATOM 2242 O O . SER A 1 276 ? 2.118 3.508 -14.086 1.00 53.34 276 SER A O 1
#

pLDDT: mean 88.79, std 9.5, range [43.56, 98.56]